Protein AF-A0A372Q4G6-F1 (afdb_monomer_lite)

Secondary structure (DSSP, 8-state):
-HHHHIIIIIHHHHHHHHHHHHH------HHHHHHHHHHHTTTT-HHHHHHHHHHHHHHHH---GGGHHHHHHHHHHHHTT----HHHHHHHHHHHHHHHHHHHHHHHHH---------HHHHHHHHHHTTT-------HHHHHHHHHHHHHHHHHHHHHHHHHHHHHHTTPPPPGGG-HHHHHHHS--

Radius of gyration: 17.96 Å; chains: 1; bounding box: 51×29×53 Å

Foldseek 3Di:
DVLLCCLQPVLVVLVVVLVCLLQDLFQFAQVNLLVLLVVCVVLLPPVNQVVQQVSLVCLCPDPDPVSVVSNVSQVVCQVVLRGRHSLSSLLSSLSSSLSSVLSNQCCVPPVDSRRHNDDLVSSVVSVVVCVDPRPHPHDPSSVVSNVSSLVSLVVLLVVLVVVVVVCVVVVHDDRSNSCNVSSVSSRDD

pLDDT: mean 78.57, std 10.34, range [41.91, 94.12]

Structure (mmCIF, N/CA/C/O backbone):
data_AF-A0A372Q4G6-F1
#
_entry.id   AF-A0A372Q4G6-F1
#
loop_
_atom_site.group_PDB
_atom_site.id
_atom_site.type_symbol
_atom_site.label_atom_id
_atom_site.label_alt_id
_atom_site.label_comp_id
_atom_site.label_asym_id
_atom_site.label_entity_id
_atom_site.label_seq_id
_atom_site.pdbx_PDB_ins_code
_atom_site.Cartn_x
_atom_site.Cartn_y
_atom_site.Cartn_z
_atom_site.occupancy
_atom_site.B_iso_or_equiv
_atom_site.auth_seq_id
_atom_site.auth_comp_id
_atom_site.auth_asym_id
_atom_site.auth_atom_id
_atom_site.pdbx_PDB_model_num
ATOM 1 N N . MET A 1 1 ? -3.602 -5.117 23.586 1.00 62.31 1 MET A N 1
ATOM 2 C CA . MET A 1 1 ? -2.176 -4.716 23.507 1.00 62.31 1 MET A CA 1
ATOM 3 C C . MET A 1 1 ? -1.588 -4.904 22.102 1.00 62.31 1 MET A C 1
ATOM 5 O O . MET A 1 1 ? -1.165 -3.915 21.523 1.00 62.31 1 MET A O 1
ATOM 9 N N . ILE A 1 2 ? -1.626 -6.109 21.506 1.00 84.94 2 ILE A N 1
ATOM 10 C CA . ILE A 1 2 ? -1.075 -6.363 20.151 1.00 84.94 2 ILE A CA 1
ATOM 11 C C . ILE A 1 2 ? -1.787 -5.542 19.059 1.00 84.94 2 ILE A C 1
ATOM 13 O O . ILE A 1 2 ? -1.129 -4.837 18.300 1.00 84.94 2 ILE A O 1
ATOM 17 N N . ALA A 1 3 ? -3.124 -5.558 19.019 1.00 88.19 3 ALA A N 1
ATOM 18 C CA . ALA A 1 3 ? -3.902 -4.809 18.023 1.00 88.19 3 ALA A CA 1
ATOM 19 C C . ALA A 1 3 ? -3.637 -3.293 18.063 1.00 88.19 3 ALA A C 1
ATOM 21 O O . ALA A 1 3 ? -3.518 -2.639 17.028 1.00 88.19 3 ALA A O 1
ATOM 22 N N . GLU A 1 4 ? -3.495 -2.737 19.266 1.00 90.81 4 GLU A N 1
ATOM 23 C CA . GLU A 1 4 ? -3.204 -1.318 19.465 1.00 90.81 4 GLU A CA 1
ATOM 24 C C . GLU A 1 4 ? -1.800 -0.956 18.987 1.00 90.81 4 GLU A C 1
ATOM 26 O O . GLU A 1 4 ? -1.638 0.021 18.256 1.00 90.81 4 GLU A O 1
ATOM 31 N N . TYR A 1 5 ? -0.802 -1.780 19.311 1.00 92.62 5 TYR A N 1
ATOM 32 C CA . TYR A 1 5 ? 0.560 -1.603 18.818 1.00 92.62 5 TYR A CA 1
ATOM 33 C C . TYR A 1 5 ? 0.628 -1.673 17.286 1.00 92.62 5 TYR A C 1
ATOM 35 O O . TYR A 1 5 ? 1.240 -0.818 16.647 1.00 92.62 5 TYR A O 1
ATOM 43 N N . ILE A 1 6 ? -0.075 -2.628 16.672 1.00 92.88 6 ILE A N 1
ATOM 44 C CA . ILE A 1 6 ? -0.143 -2.739 15.211 1.00 92.88 6 ILE A CA 1
ATOM 45 C C . ILE A 1 6 ? -0.751 -1.470 14.598 1.00 92.88 6 ILE A C 1
ATOM 47 O O . ILE A 1 6 ? -0.151 -0.871 13.706 1.00 92.88 6 ILE A O 1
ATOM 51 N N . CYS A 1 7 ? -1.894 -1.010 15.113 1.00 93.69 7 CYS A N 1
ATOM 52 C CA . CYS A 1 7 ? -2.612 0.134 14.548 1.00 93.69 7 CYS A C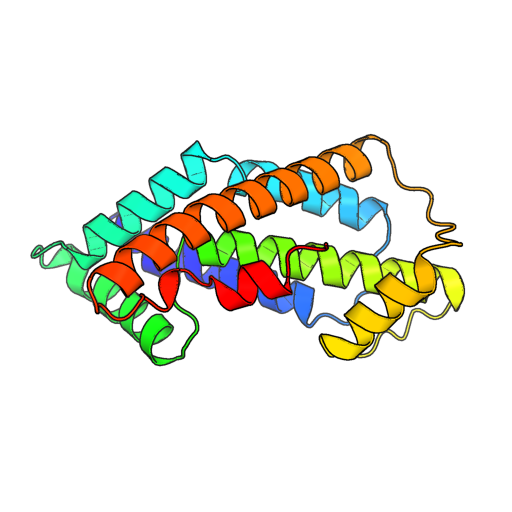A 1
ATOM 53 C C . CYS A 1 7 ? -1.905 1.481 14.759 1.00 93.69 7 CYS A C 1
ATOM 55 O O . CYS A 1 7 ? -2.023 2.374 13.921 1.00 93.69 7 CYS A O 1
ATOM 57 N N . THR A 1 8 ? -1.197 1.650 15.878 1.00 94.12 8 THR A N 1
ATOM 58 C CA . THR A 1 8 ? -0.642 2.953 16.294 1.00 94.12 8 THR A CA 1
ATOM 59 C C . THR A 1 8 ? 0.862 3.078 16.088 1.00 94.12 8 THR A C 1
ATOM 61 O O . THR A 1 8 ? 1.373 4.197 16.063 1.00 94.12 8 THR A O 1
ATOM 64 N N . VAL A 1 9 ? 1.566 1.959 15.894 1.00 93.50 9 VAL A N 1
ATOM 65 C CA . VAL A 1 9 ? 3.021 1.930 15.702 1.00 93.50 9 VAL A CA 1
ATOM 66 C C . VAL A 1 9 ? 3.385 1.278 14.374 1.00 93.50 9 VAL A C 1
ATOM 68 O O . VAL A 1 9 ? 3.976 1.939 13.525 1.00 93.50 9 VAL A O 1
ATOM 71 N N . ILE A 1 10 ? 3.006 0.019 14.144 1.00 93.38 10 ILE A N 1
ATOM 72 C CA . ILE A 1 10 ? 3.489 -0.731 12.969 1.00 93.38 10 ILE A CA 1
ATOM 73 C C . ILE A 1 10 ? 2.948 -0.165 11.655 1.00 93.38 10 ILE A C 1
ATOM 75 O O . ILE A 1 10 ? 3.731 0.180 10.772 1.00 93.38 10 ILE A O 1
ATOM 79 N N . LEU A 1 11 ? 1.628 -0.021 11.521 1.00 92.69 11 LEU A N 1
ATOM 80 C CA . LEU A 1 11 ? 1.014 0.514 10.302 1.00 92.69 11 LEU A CA 1
ATOM 81 C C . LEU A 1 11 ? 1.509 1.923 9.928 1.00 92.69 11 LEU A C 1
ATOM 83 O O . LEU A 1 11 ? 1.876 2.125 8.769 1.00 92.69 11 LEU A O 1
ATOM 87 N N . PRO A 1 12 ? 1.572 2.910 10.845 1.00 93.06 12 PRO A N 1
ATOM 88 C CA . PRO A 1 12 ? 2.096 4.226 10.493 1.00 93.06 12 PRO A CA 1
ATOM 89 C C . PRO A 1 12 ? 3.602 4.215 10.196 1.00 93.06 12 PRO A C 1
ATOM 91 O O . PRO A 1 12 ? 4.036 4.977 9.331 1.00 93.06 12 PRO A O 1
ATOM 94 N N . LEU A 1 13 ? 4.398 3.355 10.847 1.00 93.31 13 LEU A N 1
ATOM 95 C CA . LEU A 1 13 ? 5.814 3.185 10.501 1.00 93.31 13 LEU A CA 1
ATOM 96 C C . LEU A 1 13 ? 5.979 2.618 9.091 1.00 93.31 13 LEU A C 1
ATOM 98 O O . LEU A 1 13 ? 6.756 3.168 8.316 1.00 93.31 13 LEU A O 1
ATOM 102 N N . LEU A 1 14 ? 5.210 1.587 8.730 1.00 91.19 14 LEU A N 1
ATOM 103 C CA . LEU A 1 14 ? 5.191 1.041 7.371 1.00 91.19 14 LEU A CA 1
ATOM 104 C C . LEU A 1 14 ? 4.784 2.108 6.351 1.00 91.19 14 LEU A C 1
ATOM 106 O O . LEU A 1 14 ? 5.464 2.290 5.344 1.00 91.19 14 LEU A O 1
ATOM 110 N N . LYS A 1 15 ? 3.733 2.886 6.642 1.00 90.50 15 LYS A N 1
ATOM 111 C CA . LYS A 1 15 ? 3.295 3.996 5.782 1.00 90.50 15 LYS A CA 1
ATOM 112 C C . LYS A 1 15 ? 4.406 5.030 5.578 1.00 90.50 15 LYS A C 1
ATOM 114 O O . LYS A 1 15 ? 4.632 5.493 4.461 1.00 90.50 15 LYS A O 1
ATOM 119 N N . GLY A 1 16 ? 5.109 5.389 6.654 1.00 89.88 16 GLY A N 1
ATOM 120 C CA . GLY A 1 16 ? 6.256 6.296 6.612 1.00 89.88 16 GLY A CA 1
ATOM 121 C C . GLY A 1 16 ? 7.429 5.729 5.813 1.00 89.88 16 GLY A C 1
ATOM 122 O O . GLY A 1 16 ? 8.002 6.443 4.992 1.00 89.88 16 GLY A O 1
ATOM 123 N N . PHE A 1 17 ? 7.737 4.446 6.004 1.00 88.81 17 PHE A N 1
ATOM 124 C CA . PHE A 1 17 ? 8.779 3.725 5.280 1.00 88.81 17 PHE A CA 1
ATOM 125 C C . PHE A 1 17 ? 8.512 3.722 3.771 1.00 88.81 17 PHE A C 1
ATOM 127 O O . PHE A 1 17 ? 9.342 4.212 3.007 1.00 88.81 17 PHE A O 1
ATOM 134 N N . PHE A 1 18 ? 7.330 3.282 3.329 1.00 88.31 18 PHE A N 1
ATOM 135 C CA . PHE A 1 18 ? 6.999 3.271 1.901 1.00 88.31 18 PHE A CA 1
ATOM 136 C C . PHE A 1 18 ? 7.014 4.672 1.294 1.00 88.31 18 PHE A C 1
ATOM 138 O O . PHE A 1 18 ? 7.558 4.873 0.208 1.00 88.31 18 PHE A O 1
ATOM 145 N N . ARG A 1 19 ? 6.485 5.668 2.015 1.00 86.25 19 ARG A N 1
ATOM 146 C CA . ARG A 1 19 ? 6.540 7.062 1.573 1.00 86.25 19 ARG A CA 1
ATOM 147 C C . ARG A 1 19 ? 7.981 7.537 1.393 1.00 86.25 19 ARG A C 1
ATOM 149 O O . ARG A 1 19 ? 8.265 8.174 0.385 1.00 86.25 19 ARG A O 1
ATOM 156 N N . ALA A 1 20 ? 8.880 7.214 2.323 1.00 85.69 20 ALA A N 1
ATOM 157 C CA . ALA A 1 20 ? 10.284 7.602 2.233 1.00 85.69 20 ALA A CA 1
ATOM 158 C C . ALA A 1 20 ? 10.950 7.036 0.970 1.00 85.69 20 ALA A C 1
ATOM 160 O O . ALA A 1 20 ? 11.657 7.772 0.290 1.00 85.69 20 ALA A O 1
ATOM 161 N N . PHE A 1 21 ? 10.667 5.782 0.604 1.00 81.00 21 PHE A N 1
ATOM 162 C CA . PHE A 1 21 ? 11.153 5.179 -0.645 1.00 81.00 21 PHE A CA 1
ATOM 163 C C . PHE A 1 21 ? 10.574 5.871 -1.881 1.00 81.00 21 PHE A C 1
ATOM 165 O O . PHE A 1 21 ? 11.293 6.190 -2.830 1.00 81.00 21 PHE A O 1
ATOM 172 N N . GLN A 1 22 ? 9.270 6.148 -1.864 1.00 80.12 22 GLN A N 1
ATOM 173 C CA . GLN A 1 22 ? 8.599 6.829 -2.967 1.00 80.12 22 GLN A CA 1
ATOM 174 C C . GLN A 1 22 ? 9.140 8.249 -3.179 1.00 80.12 22 GLN A C 1
ATOM 176 O O . GLN A 1 22 ? 9.240 8.685 -4.323 1.00 80.12 22 GLN A O 1
ATOM 181 N N . THR A 1 23 ? 9.536 8.956 -2.117 1.00 78.25 23 THR A N 1
ATOM 182 C CA . THR A 1 23 ? 10.072 10.326 -2.194 1.00 78.25 23 THR A CA 1
ATOM 183 C C . THR A 1 23 ? 11.598 10.407 -2.204 1.00 78.25 23 THR A C 1
ATOM 185 O O . THR A 1 23 ? 12.129 11.506 -2.314 1.00 78.25 23 THR A O 1
ATOM 188 N N . SER A 1 24 ? 12.317 9.291 -2.051 1.00 75.94 24 SER A N 1
ATOM 189 C CA . SER A 1 24 ? 13.782 9.312 -2.015 1.00 75.94 24 SER A CA 1
ATOM 190 C C . SER A 1 24 ? 14.374 9.691 -3.373 1.00 75.94 24 SER A C 1
ATOM 192 O O . SER A 1 24 ? 13.789 9.419 -4.417 1.00 75.94 24 SER A O 1
ATOM 194 N N . HIS A 1 25 ? 15.570 10.272 -3.359 1.00 73.31 25 HIS A N 1
ATOM 195 C CA . HIS A 1 25 ? 16.361 10.567 -4.561 1.00 73.31 25 HIS A CA 1
ATOM 196 C C . HIS A 1 25 ? 17.386 9.468 -4.864 1.00 73.31 25 HIS A C 1
ATOM 198 O O . HIS A 1 25 ? 18.379 9.713 -5.535 1.00 73.31 25 HIS A O 1
ATOM 204 N N . LEU A 1 26 ? 17.189 8.268 -4.309 1.00 70.06 26 LEU A N 1
ATOM 205 C CA . LEU A 1 26 ? 18.153 7.185 -4.468 1.00 70.06 26 LEU A CA 1
ATOM 206 C C . LEU A 1 26 ? 18.100 6.644 -5.908 1.00 70.06 26 LEU A C 1
ATOM 208 O O . LEU A 1 26 ? 16.995 6.346 -6.388 1.00 70.06 26 LEU A O 1
ATOM 212 N N . PRO A 1 27 ? 19.256 6.497 -6.584 1.00 65.88 27 PRO A N 1
ATOM 213 C CA . PRO A 1 27 ? 19.340 5.745 -7.825 1.00 65.88 27 PRO A CA 1
ATOM 214 C C . PRO A 1 27 ? 19.124 4.271 -7.478 1.00 65.88 27 PRO A C 1
ATOM 216 O O . PRO A 1 27 ? 19.945 3.636 -6.825 1.00 65.88 27 PRO A O 1
ATOM 219 N N . TRP A 1 28 ? 17.954 3.741 -7.824 1.00 73.00 28 TRP A N 1
ATOM 220 C CA . TRP A 1 28 ? 17.621 2.351 -7.527 1.00 73.00 28 TRP A CA 1
ATOM 221 C C . TRP A 1 28 ? 18.254 1.430 -8.569 1.00 73.00 28 TRP A C 1
ATOM 223 O O . TRP A 1 28 ? 17.993 1.580 -9.764 1.00 73.00 28 TRP A O 1
ATOM 233 N N . HIS A 1 29 ? 19.026 0.441 -8.118 1.00 71.00 29 HIS A N 1
ATOM 234 C CA . HIS A 1 29 ? 19.573 -0.613 -8.967 1.00 71.00 29 HIS A CA 1
ATOM 235 C C . HIS A 1 29 ? 18.786 -1.926 -8.811 1.00 71.00 29 HIS A C 1
ATOM 237 O O . HIS A 1 29 ? 17.963 -2.098 -7.909 1.00 71.00 29 HIS A O 1
ATOM 243 N N . CYS A 1 30 ? 19.049 -2.901 -9.688 1.00 67.81 30 CYS A N 1
ATOM 244 C CA . CYS A 1 30 ? 18.371 -4.207 -9.654 1.00 67.81 30 CYS A CA 1
ATOM 245 C C . CYS A 1 30 ? 18.540 -4.951 -8.330 1.00 67.81 30 CYS A C 1
ATOM 247 O O . CYS A 1 30 ? 17.594 -5.569 -7.849 1.00 67.81 30 CYS A O 1
ATOM 249 N N . ASN A 1 31 ? 19.731 -4.875 -7.737 1.00 71.94 31 ASN A N 1
ATOM 250 C CA . ASN A 1 31 ? 20.030 -5.553 -6.477 1.00 71.94 31 ASN A CA 1
ATOM 251 C C . ASN A 1 31 ? 19.206 -4.972 -5.318 1.00 71.94 31 ASN A C 1
ATOM 253 O O . ASN A 1 31 ? 18.761 -5.707 -4.436 1.00 71.94 31 ASN A O 1
ATOM 257 N N . ASP A 1 32 ? 18.941 -3.664 -5.347 1.00 77.38 32 ASP A N 1
ATOM 258 C CA . ASP A 1 32 ? 18.085 -3.012 -4.357 1.00 77.38 32 ASP A CA 1
ATOM 259 C C . ASP A 1 32 ? 16.629 -3.451 -4.525 1.00 77.38 32 ASP A C 1
ATOM 261 O O . ASP A 1 32 ? 15.922 -3.692 -3.546 1.00 77.38 32 ASP A O 1
ATOM 265 N N . PHE A 1 33 ? 16.197 -3.621 -5.778 1.00 75.12 33 PHE A N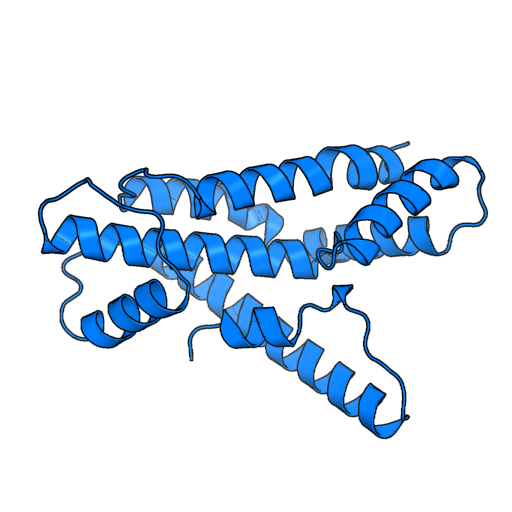 1
ATOM 266 C CA . PHE A 1 33 ? 14.884 -4.161 -6.098 1.00 75.12 33 PHE A CA 1
ATOM 267 C C . PHE A 1 33 ? 14.709 -5.577 -5.542 1.00 75.12 33 PHE A C 1
ATOM 269 O O . PHE A 1 33 ? 13.688 -5.872 -4.926 1.00 75.12 33 PHE A O 1
ATOM 276 N N . GLU A 1 34 ? 15.707 -6.443 -5.718 1.00 74.94 34 GLU A N 1
ATOM 277 C CA . GLU A 1 34 ? 15.698 -7.812 -5.195 1.00 74.94 34 GLU A CA 1
ATOM 278 C C . GLU A 1 34 ? 15.557 -7.844 -3.671 1.00 74.94 34 GLU A C 1
ATOM 280 O O . GLU A 1 34 ? 14.692 -8.548 -3.142 1.00 74.94 34 GLU A O 1
ATOM 285 N N . SER A 1 35 ? 16.335 -7.017 -2.971 1.00 81.31 35 SER A N 1
ATOM 286 C CA . SER A 1 35 ? 16.278 -6.905 -1.512 1.00 81.31 35 SER A CA 1
ATOM 287 C C . SER A 1 35 ? 14.899 -6.447 -1.025 1.00 81.31 35 SER A C 1
ATOM 289 O O . SER A 1 35 ? 14.299 -7.073 -0.146 1.00 81.31 35 SER A O 1
ATOM 291 N N . VAL A 1 36 ? 14.341 -5.399 -1.638 1.00 81.50 36 VAL A N 1
ATOM 292 C CA . VAL A 1 36 ? 13.015 -4.874 -1.276 1.00 81.50 36 VAL A CA 1
ATOM 293 C C . VAL A 1 36 ? 11.911 -5.876 -1.615 1.00 81.50 36 VAL A C 1
ATOM 295 O O . VAL A 1 36 ? 10.992 -6.078 -0.818 1.00 81.50 36 VAL A O 1
ATOM 298 N N . ALA A 1 37 ? 11.998 -6.544 -2.764 1.00 78.94 37 ALA A N 1
ATOM 299 C CA . ALA A 1 37 ? 11.041 -7.562 -3.181 1.00 78.94 37 ALA A CA 1
ATOM 300 C C . ALA A 1 37 ? 11.017 -8.746 -2.211 1.00 78.94 37 ALA A C 1
ATOM 302 O O . ALA A 1 37 ? 9.940 -9.195 -1.824 1.00 78.94 37 ALA A O 1
ATOM 303 N N . HIS A 1 38 ? 12.187 -9.188 -1.753 1.00 82.12 38 HIS A N 1
ATOM 304 C CA . HIS A 1 38 ? 12.298 -10.240 -0.753 1.00 82.12 38 HIS A CA 1
ATOM 305 C C . HIS A 1 38 ? 11.703 -9.822 0.596 1.00 82.12 38 HIS A C 1
ATOM 307 O O . HIS A 1 38 ? 10.900 -10.549 1.180 1.00 82.12 38 HIS A O 1
ATOM 313 N N . GLN A 1 39 ? 12.048 -8.630 1.086 1.00 83.31 39 GLN A N 1
ATOM 314 C CA . GLN A 1 39 ? 11.586 -8.149 2.393 1.00 83.31 39 GLN A CA 1
ATOM 315 C C . GLN A 1 39 ? 10.082 -7.854 2.432 1.00 83.31 39 GLN A C 1
ATOM 317 O O . GLN A 1 39 ? 9.441 -8.049 3.462 1.00 83.31 39 GLN A O 1
ATOM 322 N N . THR A 1 40 ? 9.503 -7.407 1.317 1.00 82.00 40 THR A N 1
ATOM 323 C CA . THR A 1 40 ? 8.065 -7.106 1.232 1.00 82.00 40 THR A CA 1
ATOM 324 C C . THR A 1 40 ? 7.208 -8.336 0.947 1.00 82.00 40 THR A C 1
ATOM 326 O O . THR A 1 40 ? 6.001 -8.295 1.170 1.00 82.00 40 THR A O 1
ATOM 329 N N . GLN A 1 41 ? 7.794 -9.459 0.518 1.00 79.62 41 GLN A N 1
ATOM 330 C CA . GLN A 1 41 ? 7.041 -10.647 0.108 1.00 79.62 41 GLN A CA 1
ATOM 331 C C . GLN A 1 41 ? 6.154 -11.229 1.220 1.00 79.62 41 GLN A C 1
ATOM 333 O O . GLN A 1 41 ? 5.073 -11.743 0.929 1.00 79.62 41 GLN A O 1
ATOM 338 N N . SER A 1 42 ? 6.593 -11.145 2.477 1.00 80.69 42 SER A N 1
ATOM 339 C CA . SER A 1 42 ? 5.824 -11.595 3.643 1.00 80.69 42 SER A CA 1
ATOM 340 C C . SER A 1 42 ? 4.602 -10.713 3.915 1.00 80.69 42 SER A C 1
ATOM 342 O O . SER A 1 42 ? 3.552 -11.231 4.280 1.00 80.69 42 SER A O 1
ATOM 344 N N . LEU A 1 43 ? 4.713 -9.404 3.668 1.00 77.31 43 LEU A N 1
ATOM 345 C CA . LEU A 1 43 ? 3.621 -8.431 3.809 1.00 77.31 43 LEU A CA 1
ATOM 346 C C . LEU A 1 43 ? 2.573 -8.558 2.700 1.00 77.31 43 LEU A C 1
ATOM 348 O O . LEU A 1 43 ? 1.443 -8.126 2.865 1.00 77.31 43 LEU A O 1
ATOM 352 N N . VAL A 1 44 ? 2.966 -9.132 1.566 1.00 74.00 44 VAL A N 1
ATOM 353 C CA . VAL A 1 44 ? 2.138 -9.389 0.377 1.00 74.00 44 VAL A CA 1
ATOM 354 C C . VAL A 1 44 ? 1.503 -10.792 0.464 1.00 74.00 44 VAL A C 1
ATOM 356 O O . VAL A 1 44 ? 0.828 -11.248 -0.455 1.00 74.00 44 VAL A O 1
ATOM 359 N N . ASN A 1 45 ? 1.716 -11.523 1.564 1.00 75.81 45 ASN A N 1
ATOM 360 C CA . ASN A 1 45 ? 1.002 -12.770 1.810 1.00 75.81 45 ASN A CA 1
ATOM 361 C C . ASN A 1 45 ? -0.460 -12.470 2.186 1.00 75.81 45 ASN A C 1
ATOM 363 O O . ASN A 1 45 ? -0.711 -11.669 3.088 1.00 75.81 45 ASN A O 1
ATOM 367 N N . ASN A 1 46 ? -1.405 -13.130 1.509 1.00 73.25 46 ASN A N 1
ATOM 368 C CA . ASN A 1 46 ? -2.842 -12.917 1.687 1.00 73.25 46 ASN A CA 1
ATOM 369 C C . ASN A 1 46 ? -3.252 -13.116 3.156 1.00 73.25 46 ASN A C 1
ATOM 371 O O . ASN A 1 46 ? -3.957 -12.277 3.705 1.00 73.25 46 ASN A O 1
ATOM 375 N N . ASP A 1 47 ? -2.700 -14.129 3.829 1.00 82.69 47 ASP A N 1
ATOM 376 C CA . ASP A 1 47 ? -2.986 -14.402 5.244 1.00 82.69 47 ASP A CA 1
ATOM 377 C C . ASP A 1 47 ? -2.605 -13.212 6.143 1.00 82.69 47 ASP A C 1
ATOM 379 O O . ASP A 1 47 ? -3.398 -12.762 6.967 1.00 82.69 47 ASP A O 1
ATOM 383 N N . CYS A 1 48 ? -1.422 -12.622 5.928 1.00 84.56 48 CYS A N 1
ATOM 384 C CA . CYS A 1 48 ? -0.952 -11.476 6.710 1.00 84.56 48 CYS A CA 1
ATOM 385 C C . CYS A 1 48 ? -1.826 -10.234 6.475 1.00 84.56 48 CYS A C 1
ATOM 387 O O . CYS A 1 48 ? -2.205 -9.541 7.421 1.00 84.56 48 CYS A O 1
ATOM 389 N N . LEU A 1 49 ? -2.187 -9.953 5.220 1.00 84.81 49 LEU A N 1
ATOM 390 C CA . LEU A 1 49 ? -3.047 -8.816 4.881 1.00 84.81 49 LEU A CA 1
ATOM 391 C C . LEU A 1 49 ? -4.469 -8.987 5.425 1.00 84.81 49 LEU A C 1
ATOM 393 O O . LEU A 1 49 ? -5.068 -8.008 5.881 1.00 84.81 49 LEU A O 1
ATOM 397 N N . GLN A 1 50 ? -4.996 -10.212 5.412 1.00 86.31 50 GLN A N 1
ATOM 398 C CA . GLN A 1 50 ? -6.286 -10.540 6.010 1.00 86.31 50 GLN A CA 1
ATOM 399 C C . GLN A 1 50 ? -6.260 -10.352 7.526 1.00 86.31 50 GLN A C 1
ATOM 401 O O . GLN A 1 50 ? -7.145 -9.681 8.056 1.00 86.31 50 GLN A O 1
ATOM 406 N N . GLU A 1 51 ? -5.232 -10.852 8.216 1.00 90.00 51 GLU A N 1
ATOM 407 C CA . GLU A 1 51 ? -5.057 -10.646 9.657 1.00 90.00 51 GLU A CA 1
ATOM 408 C C . GLU A 1 51 ? -4.975 -9.156 10.010 1.00 90.00 51 GLU A C 1
ATOM 410 O O . GLU A 1 51 ? -5.673 -8.688 10.911 1.00 90.00 51 GLU A O 1
ATOM 415 N N . VAL A 1 52 ? -4.188 -8.374 9.263 1.00 90.62 52 VAL A N 1
ATOM 416 C CA . VAL A 1 52 ? -4.118 -6.915 9.442 1.00 90.62 52 VAL A CA 1
ATOM 417 C C . VAL A 1 52 ? -5.499 -6.279 9.263 1.00 90.62 52 VAL A C 1
ATOM 419 O O . VAL A 1 52 ? -5.909 -5.459 10.088 1.00 90.62 52 VAL A O 1
ATOM 422 N N . GLY A 1 53 ? -6.244 -6.672 8.227 1.00 89.56 53 GLY A N 1
ATOM 423 C CA . GLY A 1 53 ? -7.610 -6.201 7.996 1.00 89.56 53 GLY A CA 1
ATOM 424 C C . GLY A 1 53 ? -8.558 -6.537 9.152 1.00 89.56 53 GLY A C 1
ATOM 425 O O . GLY A 1 53 ? -9.292 -5.668 9.624 1.00 89.56 53 GLY A O 1
ATOM 426 N N . GLN A 1 54 ? -8.506 -7.768 9.662 1.00 91.69 54 GLN A N 1
ATOM 427 C CA . GLN A 1 54 ? -9.310 -8.218 10.802 1.00 91.69 54 GLN A CA 1
ATOM 428 C C . GLN A 1 54 ? -8.967 -7.455 12.085 1.00 91.69 54 GLN A C 1
ATOM 430 O O . GLN A 1 54 ? -9.872 -7.046 12.816 1.00 91.69 54 GLN A O 1
ATOM 435 N N . ILE A 1 55 ? -7.682 -7.204 12.346 1.00 93.62 55 ILE A N 1
ATOM 436 C CA . ILE A 1 55 ? -7.219 -6.427 13.503 1.00 93.62 55 ILE A CA 1
ATOM 437 C C . ILE A 1 55 ? -7.757 -4.996 13.439 1.00 93.62 55 ILE A C 1
ATOM 439 O O . ILE A 1 55 ? -8.305 -4.500 14.425 1.00 93.62 55 ILE A O 1
ATOM 443 N N . ILE A 1 56 ? -7.649 -4.345 12.279 1.00 92.88 56 ILE A N 1
ATOM 444 C CA . ILE A 1 56 ? -8.167 -2.987 12.071 1.00 92.88 56 ILE A CA 1
ATOM 445 C C . ILE A 1 56 ? -9.685 -2.960 12.280 1.00 92.88 56 ILE A C 1
ATOM 447 O O . ILE A 1 56 ? -10.184 -2.112 13.022 1.00 92.88 56 ILE A O 1
ATOM 451 N N . ASN A 1 57 ? -10.418 -3.909 11.693 1.00 91.31 57 ASN A N 1
ATOM 452 C CA . ASN A 1 57 ? -11.871 -4.001 11.849 1.00 91.31 57 ASN A CA 1
ATOM 453 C C . ASN A 1 57 ? -12.276 -4.226 13.309 1.00 91.31 57 ASN A C 1
ATOM 455 O O . ASN A 1 57 ? -13.179 -3.549 13.799 1.00 91.31 57 ASN A O 1
ATOM 459 N N . THR A 1 58 ? -11.558 -5.094 14.024 1.00 92.06 58 THR A N 1
ATOM 460 C CA . THR A 1 58 ? -11.771 -5.341 15.456 1.00 92.06 58 THR A CA 1
ATOM 461 C C . THR A 1 58 ? -11.610 -4.052 16.256 1.00 92.06 58 THR A C 1
ATOM 463 O O . THR A 1 58 ? -12.480 -3.705 17.048 1.00 92.06 58 THR A O 1
ATOM 466 N N . VAL A 1 59 ? -10.542 -3.284 16.016 1.00 93.56 59 VAL A N 1
ATOM 467 C CA . VAL A 1 59 ? -10.306 -2.002 16.702 1.00 93.56 59 VAL A CA 1
ATOM 468 C C . VAL A 1 59 ? -11.392 -0.973 16.378 1.00 93.56 59 VAL A C 1
ATOM 470 O O . VAL A 1 59 ? -11.846 -0.254 17.268 1.00 93.56 59 VAL A O 1
ATOM 473 N N . ILE A 1 60 ? -11.824 -0.885 15.118 1.00 90.31 60 ILE A N 1
ATOM 474 C CA . ILE A 1 60 ? -12.852 0.074 14.687 1.00 90.31 60 ILE A CA 1
ATOM 475 C C . ILE A 1 60 ? -14.214 -0.261 15.309 1.00 90.31 60 ILE A C 1
ATOM 477 O O . ILE A 1 60 ? -14.920 0.648 15.759 1.00 90.31 60 ILE A O 1
ATOM 481 N N . GLN A 1 61 ? -14.581 -1.542 15.345 1.00 91.19 61 GLN A N 1
ATOM 482 C CA . GLN A 1 61 ? -15.882 -2.011 15.829 1.00 91.19 61 GLN A CA 1
ATOM 483 C C . GLN A 1 61 ? -15.935 -2.192 17.350 1.00 91.19 61 GLN A C 1
ATOM 485 O O . GLN A 1 61 ? -17.025 -2.188 17.919 1.00 91.19 61 GLN A O 1
ATOM 490 N N . SER A 1 62 ? -14.787 -2.309 18.021 1.00 90.31 62 SER A N 1
ATOM 491 C CA . SER A 1 62 ? -14.745 -2.532 19.463 1.00 90.31 62 SER A CA 1
ATOM 492 C C . SER A 1 62 ? -15.320 -1.354 20.259 1.00 90.31 62 SER A C 1
ATOM 494 O O . SER A 1 62 ? -15.103 -0.175 19.953 1.00 90.31 62 SER A O 1
ATOM 496 N N . LEU A 1 63 ? -16.053 -1.710 21.315 1.00 91.69 63 LEU A N 1
ATOM 497 C CA . LEU A 1 63 ? -16.544 -0.806 22.357 1.00 91.69 63 LEU A CA 1
ATOM 498 C C . LEU A 1 63 ? -15.616 -0.789 23.582 1.00 91.69 63 LEU A C 1
ATOM 500 O O . LEU A 1 63 ? -15.868 -0.061 24.540 1.00 91.69 63 LEU A O 1
ATOM 504 N N . GLU A 1 64 ? -14.552 -1.592 23.570 1.00 90.50 64 GLU A N 1
ATOM 505 C CA . GLU A 1 64 ? -13.650 -1.721 24.705 1.00 90.50 64 GLU A CA 1
ATOM 506 C C . GLU A 1 64 ? -12.779 -0.461 24.861 1.00 90.50 64 GLU A C 1
ATOM 508 O O . GLU A 1 64 ? -12.169 -0.001 23.886 1.00 90.50 64 GLU A O 1
ATOM 513 N N . PRO A 1 65 ? -12.633 0.079 26.087 1.00 90.19 65 PRO A N 1
ATOM 514 C CA . PRO A 1 65 ? -11.862 1.302 26.329 1.00 90.19 65 PRO A CA 1
ATOM 515 C C . PRO A 1 65 ? -10.409 1.228 25.841 1.00 90.19 65 PRO A C 1
ATOM 517 O O . PRO A 1 65 ? -9.860 2.221 25.368 1.00 90.19 65 PRO A O 1
ATOM 520 N N . GLN A 1 66 ? -9.805 0.039 25.899 1.00 89.50 66 GLN A N 1
ATOM 521 C CA . GLN A 1 66 ? -8.438 -0.232 25.443 1.00 89.50 66 GLN A CA 1
ATOM 522 C C . GLN A 1 66 ? -8.212 -0.035 23.939 1.00 89.50 66 GLN A C 1
ATOM 524 O O . GLN A 1 66 ? -7.075 0.020 23.501 1.00 89.50 66 GLN A O 1
ATOM 529 N N . HIS A 1 67 ? -9.264 0.078 23.128 1.00 92.38 67 HIS A N 1
ATOM 530 C CA . HIS A 1 67 ? -9.139 0.336 21.692 1.00 92.38 67 HIS A CA 1
ATOM 531 C C . HIS A 1 67 ? -9.432 1.791 21.314 1.00 92.38 67 HIS A C 1
ATOM 533 O O . HIS A 1 67 ? -9.266 2.173 20.154 1.00 92.38 67 HIS A O 1
ATOM 539 N N . TYR A 1 68 ? -9.811 2.633 22.281 1.00 92.06 68 TYR A N 1
ATOM 540 C CA . TYR A 1 68 ? -10.216 4.014 22.029 1.00 92.06 68 TYR A CA 1
ATOM 541 C C . TYR A 1 68 ? -9.108 4.853 21.380 1.00 92.06 68 TYR A C 1
ATOM 543 O O . TYR A 1 68 ? -9.359 5.582 20.415 1.00 92.06 68 TYR A O 1
ATOM 551 N N . TYR A 1 69 ? -7.871 4.739 21.876 1.00 93.00 69 TYR A N 1
ATOM 552 C CA . TYR A 1 69 ? -6.743 5.484 21.322 1.00 93.00 69 TYR A CA 1
ATOM 553 C C . TYR A 1 69 ? -6.417 5.021 19.899 1.00 93.00 69 TYR A C 1
ATOM 555 O O . TYR A 1 69 ? -6.376 5.854 18.992 1.00 93.00 69 TYR A O 1
ATOM 563 N N . ALA A 1 70 ? -6.284 3.710 19.677 1.00 93.62 70 ALA A N 1
ATOM 564 C CA . ALA A 1 70 ? -6.074 3.146 18.345 1.00 93.62 70 ALA A CA 1
ATOM 565 C C . ALA A 1 70 ? -7.169 3.558 1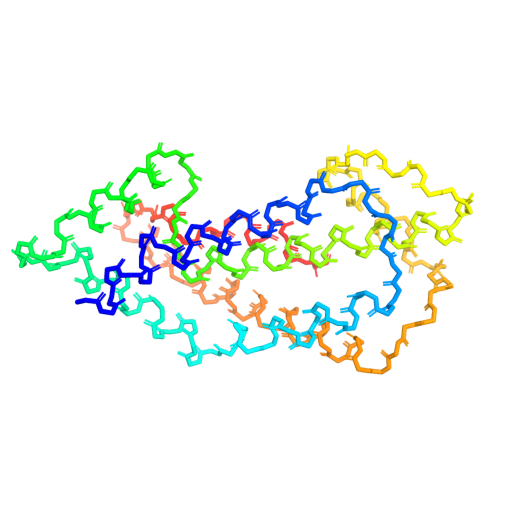7.346 1.00 93.62 70 ALA A C 1
ATOM 567 O O . ALA A 1 70 ? -6.858 3.999 16.241 1.00 93.62 70 ALA A O 1
ATOM 568 N N . LYS A 1 71 ? -8.445 3.521 17.746 1.00 93.38 71 LYS A N 1
ATOM 569 C CA . LYS A 1 71 ? -9.578 3.956 16.916 1.00 93.38 71 LYS A CA 1
ATOM 570 C C . LYS A 1 71 ? -9.488 5.437 16.544 1.00 93.38 71 LYS A C 1
ATOM 572 O O . LYS A 1 71 ? -9.638 5.791 15.374 1.00 93.38 71 LYS A O 1
ATOM 577 N N . LYS A 1 72 ? -9.179 6.308 17.511 1.00 92.88 72 LYS A N 1
ATOM 578 C CA . LYS A 1 72 ? -8.961 7.746 17.269 1.00 92.88 72 LYS A CA 1
ATOM 579 C C . LYS A 1 72 ? -7.733 8.007 16.389 1.00 92.88 72 LYS A C 1
ATOM 581 O O . LYS A 1 72 ? -7.693 8.975 15.631 1.00 92.88 72 LYS A O 1
ATOM 586 N N . PHE A 1 73 ? -6.714 7.162 16.492 1.00 93.25 73 PHE A N 1
ATOM 587 C CA . PHE A 1 73 ? -5.514 7.256 15.672 1.00 93.25 73 PHE A CA 1
ATOM 588 C C . PHE A 1 73 ? -5.803 6.878 14.213 1.00 93.25 73 PHE A C 1
ATOM 590 O O . PHE A 1 73 ? -5.465 7.641 13.307 1.00 93.25 73 PHE A O 1
ATOM 597 N N . LEU A 1 74 ? -6.497 5.758 13.985 1.00 92.50 74 LEU A N 1
ATOM 598 C CA . LEU A 1 74 ? -6.938 5.317 12.659 1.00 92.50 74 LEU A CA 1
ATOM 599 C C . LEU A 1 74 ? -7.857 6.354 11.994 1.00 92.50 74 LEU A C 1
ATOM 601 O O . LEU A 1 74 ? -7.649 6.700 10.828 1.00 92.50 74 LEU A O 1
ATOM 605 N N . SER A 1 75 ? -8.808 6.932 12.740 1.00 90.75 75 SER A N 1
ATOM 606 C CA . SER A 1 75 ? -9.709 7.955 12.191 1.00 90.75 75 SER A CA 1
ATOM 607 C C . SER A 1 75 ? -8.958 9.204 11.721 1.00 90.75 75 SER A C 1
ATOM 609 O O . SER A 1 75 ? -9.301 9.783 10.692 1.00 90.75 75 SER A O 1
ATOM 611 N N . LYS A 1 76 ? -7.866 9.593 12.392 1.00 91.56 76 LYS A N 1
ATOM 612 C CA . LYS A 1 76 ? -7.021 10.718 11.961 1.00 91.56 76 LYS A CA 1
ATOM 613 C C . LYS A 1 76 ? -6.404 10.494 10.576 1.00 91.56 76 LYS A C 1
ATOM 615 O O . LYS A 1 76 ? -6.283 11.449 9.811 1.00 91.56 76 LYS A O 1
ATOM 620 N N . TYR A 1 77 ? -6.013 9.263 10.252 1.00 90.19 77 TYR A N 1
ATOM 621 C CA . TYR A 1 77 ? -5.506 8.901 8.924 1.00 90.19 77 TYR A CA 1
ATOM 622 C C . TYR A 1 77 ? -6.622 8.904 7.874 1.00 90.19 77 TYR A C 1
ATOM 624 O O . TYR A 1 77 ? -6.433 9.436 6.779 1.00 90.19 77 TYR A O 1
ATOM 632 N N . GLN A 1 78 ? -7.811 8.419 8.237 1.00 86.69 78 GLN A N 1
ATOM 633 C CA . GLN A 1 78 ? -8.993 8.471 7.376 1.00 86.69 78 GLN A CA 1
ATOM 634 C C . GLN A 1 78 ? -9.399 9.913 7.034 1.00 86.69 78 GLN A C 1
ATOM 636 O O . GLN A 1 78 ? -9.553 10.239 5.862 1.00 86.69 78 GLN A O 1
ATOM 641 N N . HIS A 1 79 ? -9.473 10.812 8.021 1.00 86.31 79 HIS A N 1
ATOM 642 C CA . HIS A 1 79 ? -9.795 12.229 7.797 1.00 86.31 79 HIS A CA 1
ATOM 643 C C . HIS A 1 79 ? -8.750 12.978 6.958 1.00 86.31 79 HIS A C 1
ATOM 645 O O . HIS A 1 79 ? -9.054 14.014 6.376 1.00 86.31 79 HIS A O 1
ATOM 651 N N . ARG A 1 80 ? -7.516 12.467 6.884 1.00 86.50 80 ARG A N 1
ATOM 652 C CA . ARG A 1 80 ? -6.446 13.011 6.034 1.00 86.50 80 ARG A CA 1
ATOM 653 C C . ARG A 1 80 ? -6.461 12.449 4.610 1.00 86.50 80 ARG A C 1
ATOM 655 O O . ARG A 1 80 ? -5.548 12.751 3.849 1.00 86.50 80 ARG A O 1
ATOM 662 N N . GLY A 1 81 ? -7.440 11.611 4.264 1.00 82.88 81 GLY A N 1
ATOM 663 C CA . GLY A 1 81 ? -7.518 10.958 2.956 1.00 82.88 81 GLY A CA 1
ATOM 664 C C . GLY A 1 81 ? -6.458 9.875 2.743 1.00 82.88 81 GLY A C 1
ATOM 665 O O . GLY A 1 81 ? -6.220 9.464 1.614 1.00 82.88 81 GLY A O 1
ATOM 666 N N . SER A 1 82 ? -5.800 9.407 3.808 1.00 85.94 82 SER A N 1
ATOM 667 C CA . SER A 1 82 ? -4.810 8.329 3.729 1.00 85.94 82 SER A CA 1
ATOM 668 C C . SER A 1 82 ? -5.067 7.269 4.809 1.00 85.94 82 SER A C 1
ATOM 670 O O . SER A 1 82 ? -4.235 7.093 5.697 1.00 85.94 82 SER A O 1
ATOM 672 N N . PRO A 1 83 ? -6.246 6.618 4.808 1.00 88.62 83 PRO A N 1
ATOM 673 C CA . PRO A 1 83 ? -6.595 5.603 5.800 1.00 88.62 83 PRO A CA 1
ATOM 674 C C . PRO A 1 83 ? -5.564 4.469 5.873 1.00 88.62 83 PRO A C 1
ATOM 676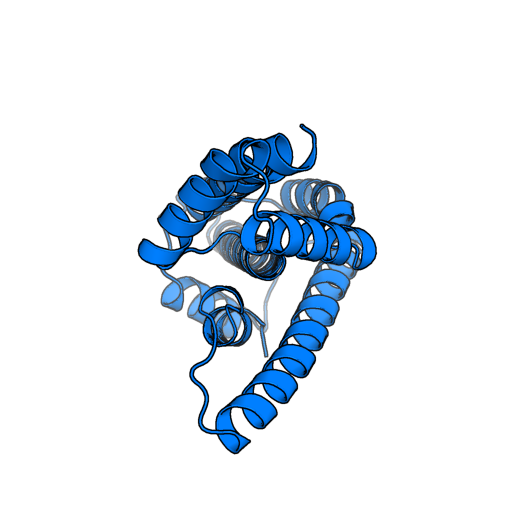 O O . PRO A 1 83 ? -5.122 3.935 4.863 1.00 88.62 83 PRO A O 1
ATOM 679 N N . LEU A 1 84 ? -5.210 4.052 7.087 1.00 90.81 84 LEU A N 1
ATOM 680 C CA . LEU A 1 84 ? -4.386 2.859 7.276 1.00 90.81 84 LEU A CA 1
ATOM 681 C C . LEU A 1 84 ? -5.269 1.624 7.082 1.00 90.81 84 LEU A C 1
ATOM 683 O O . LEU A 1 84 ? -6.196 1.400 7.859 1.00 90.81 84 LEU A O 1
ATOM 687 N N . SER A 1 85 ? -4.998 0.844 6.039 1.00 89.81 85 SER A N 1
ATOM 688 C CA . SER A 1 85 ? -5.704 -0.401 5.729 1.00 89.81 85 SER A CA 1
ATOM 689 C C . SER A 1 85 ? -4.754 -1.429 5.116 1.00 89.81 85 SER A C 1
ATOM 691 O O . SER A 1 85 ? -3.665 -1.078 4.654 1.00 89.81 85 SER A O 1
ATOM 693 N N . SER A 1 86 ? -5.174 -2.696 5.080 1.00 87.69 86 SER A N 1
ATOM 694 C CA . SER A 1 86 ? -4.475 -3.754 4.337 1.00 87.69 86 SER A CA 1
ATOM 695 C C . SER A 1 86 ? -4.318 -3.382 2.858 1.00 87.69 86 SER A C 1
ATOM 697 O O . SER A 1 86 ? -3.227 -3.484 2.305 1.00 87.69 86 SER A O 1
ATOM 699 N N . ASN A 1 87 ? -5.362 -2.818 2.246 1.00 84.88 87 ASN A N 1
ATOM 700 C CA . ASN A 1 87 ? -5.312 -2.319 0.868 1.00 84.88 87 ASN A CA 1
ATOM 701 C C . ASN A 1 87 ? -4.336 -1.146 0.703 1.00 84.88 87 ASN A C 1
ATOM 703 O O . ASN A 1 87 ? -3.667 -1.033 -0.323 1.00 84.88 87 ASN A O 1
ATOM 707 N N . GLY A 1 88 ? -4.197 -0.303 1.729 1.00 87.69 88 GLY A N 1
A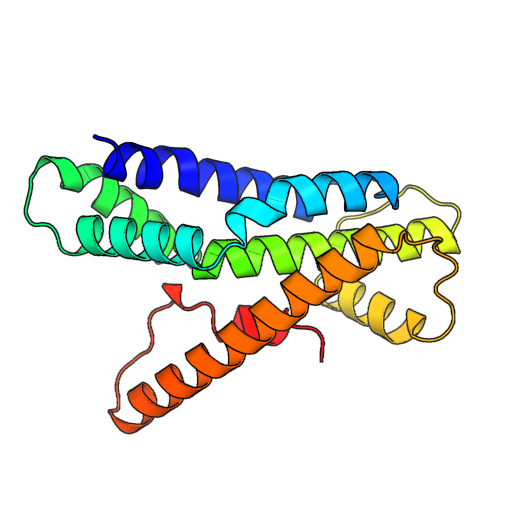TOM 708 C CA . GLY A 1 88 ? -3.196 0.760 1.759 1.00 87.69 88 GLY A CA 1
ATOM 709 C C . GLY A 1 88 ? -1.765 0.224 1.656 1.00 87.69 88 GLY A C 1
ATOM 710 O O . GLY A 1 88 ? -0.964 0.802 0.927 1.00 87.69 88 GLY A O 1
ATOM 711 N N . ILE A 1 89 ? -1.460 -0.908 2.304 1.00 88.44 89 ILE A N 1
ATOM 712 C CA . ILE A 1 89 ? -0.145 -1.571 2.209 1.00 88.44 89 ILE A CA 1
ATOM 713 C C . ILE A 1 89 ? 0.121 -2.027 0.770 1.00 88.44 89 ILE A C 1
ATOM 715 O O . ILE A 1 89 ? 1.204 -1.794 0.236 1.00 88.44 89 ILE A O 1
ATOM 719 N N . ILE A 1 90 ? -0.874 -2.630 0.117 1.00 85.50 90 ILE A N 1
ATOM 720 C CA . ILE A 1 90 ? -0.765 -3.080 -1.279 1.00 85.50 90 ILE A CA 1
ATOM 721 C C . ILE A 1 90 ? -0.500 -1.894 -2.205 1.00 85.50 90 ILE A C 1
ATOM 723 O O . ILE A 1 90 ? 0.409 -1.943 -3.038 1.00 85.50 90 ILE A O 1
ATOM 727 N N . LEU A 1 91 ? -1.271 -0.815 -2.048 1.00 85.56 91 LEU A N 1
ATOM 728 C CA . LEU A 1 91 ? -1.093 0.410 -2.821 1.00 85.56 91 LEU A CA 1
ATOM 729 C C . LEU A 1 91 ? 0.313 0.992 -2.632 1.00 85.56 91 LEU A C 1
ATOM 731 O O . LEU A 1 91 ? 0.959 1.395 -3.600 1.00 85.56 91 LEU A O 1
ATOM 735 N N . ASP A 1 92 ? 0.803 1.027 -1.396 1.00 87.81 92 ASP A N 1
ATOM 736 C CA . ASP A 1 92 ? 2.113 1.587 -1.086 1.00 87.81 92 ASP A CA 1
ATOM 737 C C . ASP A 1 92 ? 3.257 0.751 -1.677 1.00 87.81 92 ASP A C 1
ATOM 739 O O . ASP A 1 92 ? 4.191 1.323 -2.248 1.00 87.81 92 ASP A O 1
ATOM 743 N N . ILE A 1 93 ? 3.166 -0.583 -1.603 1.00 86.69 93 ILE A N 1
ATOM 744 C CA . ILE A 1 93 ? 4.152 -1.509 -2.182 1.00 86.69 93 ILE A CA 1
ATOM 745 C C . ILE A 1 93 ? 4.149 -1.413 -3.708 1.00 86.69 93 ILE A C 1
ATOM 747 O O . ILE A 1 93 ? 5.207 -1.262 -4.316 1.00 86.69 93 ILE A O 1
ATOM 751 N N . THR A 1 94 ? 2.976 -1.458 -4.341 1.00 82.31 94 THR A N 1
ATOM 752 C CA . THR A 1 94 ? 2.858 -1.361 -5.807 1.00 82.31 94 THR A CA 1
ATOM 753 C C . THR A 1 94 ? 3.371 -0.015 -6.322 1.00 82.31 94 THR A C 1
ATOM 755 O O . THR A 1 94 ? 4.150 0.026 -7.276 1.00 82.31 94 THR A O 1
ATOM 758 N N . THR A 1 95 ? 3.029 1.083 -5.641 1.00 83.56 95 THR A N 1
ATOM 759 C CA . THR A 1 95 ? 3.539 2.427 -5.950 1.00 83.56 95 THR A CA 1
ATOM 760 C C . THR A 1 95 ? 5.054 2.503 -5.784 1.00 83.56 95 THR A C 1
ATOM 762 O O . THR A 1 95 ? 5.742 3.027 -6.659 1.00 83.56 95 THR A O 1
ATOM 765 N N . MET A 1 96 ? 5.593 1.965 -4.688 1.00 86.06 96 MET A N 1
ATOM 766 C CA . MET A 1 96 ? 7.032 1.937 -4.434 1.00 86.06 96 MET A CA 1
ATOM 767 C C . MET A 1 96 ? 7.773 1.175 -5.536 1.00 86.06 96 MET A C 1
ATOM 769 O O . MET A 1 96 ? 8.686 1.733 -6.140 1.00 86.06 96 MET A O 1
ATOM 773 N N . MET A 1 97 ? 7.344 -0.049 -5.855 1.00 81.50 97 MET A N 1
ATOM 774 C CA . MET A 1 97 ? 7.965 -0.875 -6.895 1.00 81.50 97 MET A CA 1
ATOM 775 C C . MET A 1 97 ? 7.916 -0.205 -8.271 1.00 81.50 97 MET A C 1
ATOM 777 O O . MET A 1 97 ? 8.913 -0.199 -8.993 1.00 81.50 97 MET A O 1
ATOM 781 N N . ARG A 1 98 ? 6.787 0.421 -8.626 1.00 80.50 98 ARG A N 1
ATOM 782 C CA . ARG A 1 98 ? 6.646 1.182 -9.876 1.00 80.50 98 ARG A CA 1
ATOM 783 C C . ARG A 1 98 ? 7.640 2.342 -9.945 1.00 80.50 98 ARG A C 1
ATOM 785 O O . ARG A 1 98 ? 8.299 2.529 -10.966 1.00 80.50 98 ARG A O 1
ATOM 792 N N . ASN A 1 99 ? 7.757 3.113 -8.866 1.00 81.38 99 ASN A N 1
ATOM 793 C CA . ASN A 1 99 ? 8.668 4.252 -8.807 1.00 81.38 99 ASN A CA 1
ATOM 794 C C . ASN A 1 99 ? 10.135 3.794 -8.864 1.00 81.38 99 ASN A C 1
ATOM 796 O O . ASN A 1 99 ? 10.928 4.403 -9.577 1.00 81.38 99 ASN A O 1
ATOM 800 N N . MET A 1 100 ? 10.487 2.709 -8.164 1.00 81.00 100 MET A N 1
ATOM 801 C CA . MET A 1 100 ? 11.822 2.102 -8.224 1.00 81.00 100 MET A CA 1
ATOM 802 C C . MET A 1 100 ? 12.172 1.660 -9.649 1.00 81.00 100 MET A C 1
ATOM 804 O O . MET A 1 100 ? 13.247 1.992 -10.140 1.00 81.00 100 MET A O 1
ATOM 808 N N . LEU A 1 101 ? 11.248 0.985 -10.342 1.00 78.56 101 LEU A N 1
ATOM 809 C CA . LEU A 1 101 ? 11.450 0.541 -11.723 1.00 78.56 101 LEU A CA 1
ATOM 810 C C . LEU A 1 101 ? 11.659 1.719 -12.686 1.00 78.56 101 LEU A C 1
ATOM 812 O O . LEU A 1 101 ? 12.592 1.700 -13.484 1.00 78.56 101 LEU A O 1
ATOM 816 N N . ALA A 1 102 ? 10.828 2.761 -12.599 1.00 78.56 102 ALA A N 1
ATOM 817 C CA . ALA A 1 102 ? 10.974 3.942 -13.450 1.00 78.56 102 ALA A CA 1
ATOM 818 C C . ALA A 1 102 ? 12.329 4.639 -13.244 1.00 78.56 102 ALA A C 1
ATOM 820 O O . ALA A 1 102 ? 12.967 5.054 -14.210 1.00 78.56 102 ALA A O 1
ATOM 821 N N . ARG A 1 103 ? 12.802 4.712 -11.994 1.00 78.06 103 ARG A N 1
ATOM 822 C CA . ARG A 1 103 ? 14.120 5.270 -11.656 1.00 78.06 103 ARG A CA 1
ATOM 823 C C . ARG A 1 103 ? 15.268 4.415 -12.172 1.00 78.06 103 ARG A C 1
ATOM 825 O O . ARG A 1 103 ? 16.208 4.968 -12.730 1.00 78.06 103 ARG A O 1
ATOM 832 N N . ALA A 1 104 ? 15.166 3.094 -12.051 1.00 76.94 104 ALA A N 1
ATOM 833 C CA . ALA A 1 104 ? 16.161 2.177 -12.597 1.00 76.94 104 ALA A CA 1
ATOM 834 C C . ALA A 1 104 ? 16.287 2.320 -14.127 1.00 76.94 104 ALA A C 1
ATOM 836 O O . ALA A 1 104 ? 17.391 2.292 -14.666 1.00 76.94 104 ALA A O 1
ATOM 837 N N . ILE A 1 105 ? 15.166 2.545 -14.827 1.00 76.19 105 ILE A N 1
ATOM 838 C CA . ILE A 1 105 ? 15.143 2.808 -16.277 1.00 76.19 105 ILE A CA 1
ATOM 839 C C . ILE A 1 105 ? 15.827 4.132 -16.623 1.00 76.19 105 ILE A C 1
ATOM 841 O O . ILE A 1 105 ? 16.598 4.178 -17.579 1.00 76.19 105 ILE A O 1
ATOM 845 N N . ILE A 1 106 ? 15.590 5.197 -15.853 1.00 75.25 106 ILE A N 1
ATOM 846 C CA . ILE A 1 106 ? 16.275 6.484 -16.056 1.00 75.25 106 ILE A CA 1
ATOM 847 C C . ILE A 1 106 ? 17.780 6.334 -15.857 1.00 75.25 106 ILE A C 1
ATOM 849 O O . ILE A 1 106 ? 18.540 6.697 -16.753 1.00 75.25 106 ILE A O 1
ATOM 853 N N . ALA A 1 107 ? 18.194 5.765 -14.721 1.00 74.31 107 ALA A N 1
ATOM 854 C CA . ALA A 1 107 ? 19.603 5.585 -14.388 1.00 74.31 107 ALA A CA 1
ATOM 855 C C . ALA A 1 107 ? 20.325 4.768 -15.473 1.00 74.31 107 ALA A C 1
ATOM 857 O O . ALA A 1 107 ? 21.400 5.149 -15.932 1.00 74.31 107 ALA A O 1
ATOM 858 N N . SER A 1 108 ? 19.683 3.701 -15.966 1.00 72.69 108 SER A N 1
ATOM 859 C CA . SER A 1 108 ? 20.221 2.861 -17.041 1.00 72.69 108 SER A CA 1
ATOM 860 C C . SER A 1 108 ? 20.319 3.565 -18.399 1.00 72.69 108 SER A C 1
ATOM 862 O O . SER A 1 108 ? 21.186 3.203 -19.190 1.00 72.69 108 SER A O 1
ATOM 864 N N . ASN A 1 109 ? 19.428 4.510 -18.710 1.00 70.75 109 ASN A N 1
ATOM 865 C CA . ASN A 1 109 ? 19.390 5.174 -20.019 1.00 70.75 109 ASN A CA 1
ATOM 866 C C . ASN A 1 109 ? 20.243 6.446 -20.077 1.00 70.75 109 ASN A C 1
ATOM 868 O O . ASN A 1 109 ? 20.712 6.811 -21.154 1.00 70.75 109 ASN A O 1
ATOM 872 N N . HIS A 1 110 ? 20.421 7.133 -18.948 1.00 66.12 110 HIS A N 1
ATOM 873 C CA . HIS A 1 110 ? 21.080 8.438 -18.904 1.00 66.12 110 HIS A CA 1
ATOM 874 C C . HIS A 1 110 ? 22.473 8.419 -18.257 1.00 66.12 110 HIS A C 1
ATOM 876 O O . HIS A 1 110 ? 23.159 9.433 -18.345 1.00 66.12 110 HIS A O 1
ATOM 882 N N . ASN A 1 111 ? 22.914 7.302 -17.648 1.00 61.03 111 ASN A N 1
ATOM 883 C CA . ASN A 1 111 ? 24.113 7.256 -16.787 1.00 61.03 111 ASN A CA 1
ATOM 884 C C . ASN A 1 111 ? 24.134 8.413 -15.767 1.00 61.03 111 ASN A C 1
ATOM 886 O O . ASN A 1 111 ? 25.192 8.932 -15.413 1.00 61.03 111 ASN A O 1
ATOM 890 N N . ASP A 1 112 ? 22.946 8.853 -15.354 1.00 60.91 112 ASP A N 1
ATOM 891 C CA . ASP A 1 112 ? 22.735 10.021 -14.517 1.00 60.91 112 ASP A CA 1
ATOM 892 C C . ASP A 1 112 ? 21.953 9.586 -13.281 1.00 60.91 112 ASP A C 1
ATOM 894 O O . ASP A 1 112 ? 20.790 9.179 -13.363 1.00 60.91 112 ASP A O 1
ATOM 898 N N . ASP A 1 113 ? 22.625 9.656 -12.135 1.00 60.16 113 ASP A N 1
ATOM 899 C CA . ASP A 1 113 ? 22.064 9.334 -10.826 1.00 60.16 113 ASP A CA 1
ATOM 900 C C . ASP A 1 113 ? 21.266 10.509 -10.232 1.00 60.16 113 ASP A C 1
ATOM 902 O O . ASP A 1 113 ? 20.729 10.398 -9.126 1.00 60.16 113 ASP A O 1
ATOM 906 N N . SER A 1 114 ? 21.153 11.645 -10.939 1.00 57.19 114 SER A N 1
ATOM 907 C CA . SER A 1 114 ? 20.393 12.817 -10.488 1.00 57.19 114 SER A CA 1
ATOM 908 C C . SER A 1 114 ? 18.877 12.625 -10.646 1.00 57.19 114 SER A C 1
ATOM 910 O O . SER A 1 114 ? 18.168 13.288 -11.401 1.00 57.19 114 SER A O 1
ATOM 912 N N . VAL A 1 115 ? 18.329 11.685 -9.881 1.00 60.41 115 VAL A N 1
ATOM 913 C CA . VAL A 1 115 ? 16.898 11.390 -9.892 1.00 60.41 115 VAL A CA 1
ATOM 914 C C . VAL A 1 115 ? 16.138 12.438 -9.073 1.00 60.41 115 VAL A C 1
ATOM 916 O O . VAL A 1 115 ? 16.107 12.422 -7.839 1.00 60.41 115 VAL A O 1
ATOM 919 N N . THR A 1 116 ? 15.463 13.353 -9.764 1.00 61.59 116 THR A N 1
ATOM 920 C CA . THR A 1 116 ? 14.505 14.281 -9.154 1.00 61.59 116 THR A CA 1
ATOM 921 C C . THR A 1 116 ? 13.220 13.559 -8.731 1.00 61.59 116 THR A C 1
ATOM 923 O O . THR A 1 116 ? 12.907 12.446 -9.164 1.00 61.59 116 THR A O 1
ATOM 926 N N . SER A 1 117 ? 12.465 14.172 -7.815 1.00 62.91 117 SER A N 1
ATOM 927 C CA . SER A 1 117 ? 11.150 13.658 -7.427 1.00 62.91 117 SER A CA 1
ATOM 928 C C . SER A 1 117 ? 10.233 13.670 -8.649 1.00 62.91 117 SER A C 1
ATOM 930 O O . SER A 1 117 ? 9.888 14.742 -9.134 1.00 62.91 117 SER A O 1
ATOM 932 N N . MET A 1 118 ? 9.814 12.493 -9.109 1.00 69.00 118 MET A N 1
ATOM 933 C CA . MET A 1 118 ? 8.927 12.359 -10.261 1.00 69.00 118 MET A CA 1
ATOM 934 C C . MET A 1 118 ? 7.462 12.286 -9.844 1.00 69.00 118 MET A C 1
ATOM 936 O O . MET A 1 118 ? 7.083 11.583 -8.904 1.00 69.00 118 MET A O 1
ATOM 940 N N . THR A 1 119 ? 6.626 12.981 -10.599 1.00 75.25 119 THR A N 1
ATOM 941 C CA . THR A 1 119 ? 5.173 12.858 -10.568 1.00 75.25 119 THR A CA 1
ATOM 942 C C . THR A 1 119 ? 4.726 11.525 -11.169 1.00 75.25 119 THR A C 1
ATOM 944 O O . THR A 1 119 ? 5.428 10.901 -11.967 1.00 75.25 119 THR A O 1
ATOM 947 N N . PHE A 1 120 ? 3.504 11.097 -10.833 1.00 69.75 120 PHE A N 1
ATOM 948 C CA . PHE A 1 120 ? 2.898 9.902 -11.430 1.00 69.75 120 PHE A CA 1
ATOM 949 C C . PHE A 1 120 ? 2.906 9.948 -12.966 1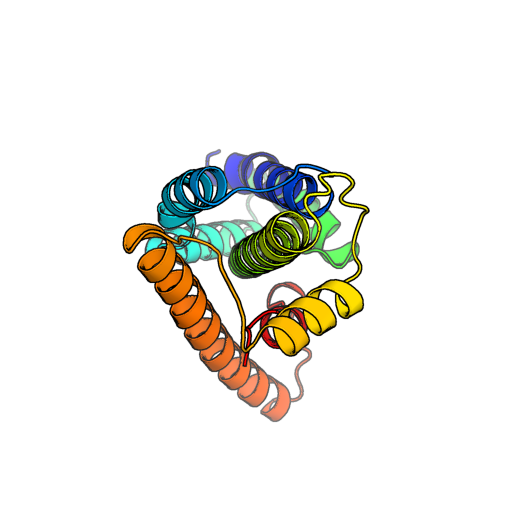.00 69.75 120 PHE A C 1
ATOM 951 O O . PHE A 1 120 ? 3.199 8.942 -13.605 1.00 69.75 120 PHE A O 1
ATOM 958 N N . LYS A 1 121 ? 2.628 11.119 -13.553 1.00 73.69 121 LYS A N 1
ATOM 959 C CA . LYS A 1 121 ? 2.597 11.302 -15.007 1.00 73.69 121 LYS A CA 1
ATOM 960 C C . LYS A 1 121 ? 3.967 11.045 -15.637 1.00 73.69 121 LYS A C 1
ATOM 962 O O . LYS A 1 121 ? 4.045 10.334 -16.630 1.00 73.69 121 LYS A O 1
ATOM 967 N N . GLU A 1 122 ? 5.032 11.578 -15.045 1.00 77.25 122 GLU A N 1
ATOM 968 C CA . GLU A 1 122 ? 6.401 11.378 -15.536 1.00 77.25 122 GLU A CA 1
ATOM 969 C C . GLU A 1 122 ? 6.813 9.906 -15.437 1.00 77.25 122 GLU A C 1
ATOM 971 O O . GLU A 1 122 ? 7.284 9.334 -16.417 1.00 77.25 122 GLU A O 1
ATOM 976 N N . ILE A 1 123 ? 6.539 9.266 -14.293 1.00 74.62 123 ILE A N 1
ATOM 977 C CA . ILE A 1 123 ? 6.765 7.826 -14.090 1.00 74.62 123 ILE A CA 1
ATOM 978 C C . ILE A 1 123 ? 6.026 7.005 -15.151 1.00 74.62 123 ILE A C 1
ATOM 980 O O . ILE A 1 123 ? 6.605 6.103 -15.755 1.00 74.62 123 ILE A O 1
ATOM 984 N N . TRP A 1 124 ? 4.757 7.325 -15.397 1.00 74.81 124 TRP A N 1
ATOM 985 C CA . TRP A 1 124 ? 3.941 6.634 -16.388 1.00 74.81 124 TRP A CA 1
ATOM 986 C C . TRP A 1 124 ? 4.490 6.806 -17.806 1.00 74.81 124 TRP A C 1
ATOM 988 O O . TRP A 1 124 ? 4.638 5.829 -18.538 1.00 74.81 124 TRP A O 1
ATOM 998 N N . GLU A 1 125 ? 4.843 8.032 -18.192 1.00 78.06 125 GLU A N 1
ATOM 999 C CA . GLU A 1 125 ? 5.428 8.306 -19.502 1.00 78.06 125 GLU A CA 1
ATOM 1000 C C . GLU A 1 125 ? 6.733 7.541 -19.722 1.00 78.06 125 GLU A C 1
ATOM 1002 O O . GLU A 1 125 ? 6.933 7.002 -20.809 1.00 78.06 125 GLU A O 1
ATOM 1007 N N . ILE A 1 126 ? 7.594 7.452 -18.705 1.00 76.44 126 ILE A N 1
ATOM 1008 C CA . ILE A 1 126 ? 8.845 6.687 -18.774 1.00 76.44 126 ILE A CA 1
ATOM 1009 C C . ILE A 1 126 ? 8.553 5.207 -19.002 1.00 76.44 126 ILE A C 1
ATOM 1011 O O . ILE A 1 126 ? 9.126 4.617 -19.914 1.00 76.44 126 ILE A O 1
ATOM 1015 N N . LEU A 1 127 ? 7.647 4.615 -18.218 1.00 74.69 127 LEU A N 1
ATOM 1016 C CA . LEU A 1 127 ? 7.305 3.193 -18.323 1.00 74.69 127 LEU A CA 1
ATOM 1017 C C . LEU A 1 127 ? 6.649 2.843 -19.664 1.00 74.69 127 LEU A C 1
ATOM 1019 O O . LEU A 1 127 ? 6.895 1.772 -20.212 1.00 74.69 127 LEU A O 1
ATOM 1023 N N . VAL A 1 128 ? 5.826 3.736 -20.220 1.00 75.31 128 VAL A N 1
ATOM 1024 C CA . VAL A 1 128 ? 5.196 3.523 -21.531 1.00 75.31 128 VAL A CA 1
ATOM 1025 C C . VAL A 1 128 ? 6.196 3.714 -22.672 1.00 75.31 128 VAL A C 1
ATOM 1027 O O . VAL A 1 128 ? 6.206 2.912 -23.605 1.00 75.31 128 VAL A O 1
ATOM 1030 N N . LYS A 1 129 ? 7.055 4.741 -22.608 1.00 74.00 129 LYS A N 1
ATOM 1031 C CA . LYS A 1 129 ? 8.080 5.011 -23.634 1.00 74.00 129 LYS A CA 1
ATOM 1032 C C . LYS A 1 129 ? 9.183 3.949 -23.640 1.00 74.00 129 LYS A C 1
ATOM 1034 O O . LYS A 1 129 ? 9.738 3.661 -24.695 1.00 74.00 129 LYS A O 1
ATOM 1039 N N . SER A 1 130 ? 9.479 3.337 -22.493 1.00 66.56 130 SER A N 1
ATOM 1040 C CA . SER A 1 130 ? 10.522 2.316 -22.359 1.00 66.56 130 SER A CA 1
ATOM 1041 C C . SER A 1 130 ? 10.107 0.914 -22.815 1.00 66.56 130 SER A C 1
ATOM 1043 O O . SER A 1 130 ? 10.984 0.055 -22.891 1.00 66.56 130 SER A O 1
ATOM 1045 N N . LYS A 1 131 ? 8.828 0.687 -23.187 1.00 59.25 131 LYS A N 1
ATOM 1046 C CA . LYS A 1 131 ? 8.226 -0.615 -23.577 1.00 59.25 131 LYS A CA 1
ATOM 1047 C C . LYS A 1 131 ? 9.000 -1.447 -24.625 1.00 59.25 131 LYS A C 1
ATOM 1049 O O . LYS A 1 131 ? 8.627 -2.594 -24.844 1.00 59.25 131 LYS A O 1
ATOM 1054 N N . ALA A 1 132 ? 10.055 -0.920 -25.254 1.00 50.16 132 ALA A N 1
ATOM 1055 C CA . ALA A 1 132 ? 10.864 -1.614 -26.259 1.00 50.16 132 ALA A CA 1
ATOM 1056 C C . ALA A 1 132 ? 12.352 -1.842 -25.898 1.00 50.16 132 ALA A C 1
ATOM 1058 O O . ALA A 1 132 ? 12.945 -2.742 -26.478 1.00 50.16 132 ALA A O 1
ATOM 1059 N N . ASN A 1 133 ? 12.958 -1.092 -24.964 1.00 52.84 133 ASN A N 1
ATOM 1060 C CA . ASN A 1 133 ? 14.420 -1.096 -24.737 1.00 52.84 133 ASN A CA 1
ATOM 1061 C C . ASN A 1 133 ? 14.782 -0.995 -23.241 1.00 52.84 133 ASN A C 1
ATOM 1063 O O . ASN A 1 133 ? 15.414 -0.036 -22.802 1.00 52.84 133 ASN A O 1
ATOM 1067 N N . ILE A 1 134 ? 14.373 -1.973 -22.432 1.00 61.84 134 ILE A N 1
ATOM 1068 C CA . ILE A 1 134 ? 14.829 -2.074 -21.038 1.00 61.84 134 ILE A CA 1
ATOM 1069 C C . ILE A 1 134 ? 16.107 -2.925 -21.025 1.00 61.84 134 ILE A C 1
ATOM 1071 O O . ILE A 1 134 ? 16.043 -4.147 -20.939 1.00 61.84 134 ILE A O 1
ATOM 1075 N N . HIS A 1 135 ? 17.278 -2.286 -21.103 1.00 61.28 135 HIS A N 1
ATOM 1076 C CA . HIS A 1 135 ? 18.586 -2.946 -20.941 1.00 61.28 135 HIS A CA 1
ATOM 1077 C C . HIS A 1 135 ? 18.966 -3.131 -19.465 1.00 61.28 135 HIS A C 1
ATOM 1079 O O . HIS A 1 135 ? 20.118 -2.981 -19.066 1.00 61.28 135 HIS A O 1
ATOM 1085 N N . ILE A 1 136 ? 17.981 -3.463 -18.637 1.00 65.75 136 ILE A N 1
ATOM 1086 C CA . ILE A 1 136 ? 18.187 -3.732 -17.223 1.00 65.75 136 ILE A CA 1
ATOM 1087 C C . ILE A 1 136 ? 18.300 -5.247 -17.064 1.00 65.75 136 ILE A C 1
ATOM 1089 O O . ILE A 1 136 ? 17.353 -5.977 -17.354 1.00 65.75 136 ILE A O 1
ATOM 1093 N N . ALA A 1 137 ? 19.458 -5.731 -16.614 1.00 64.25 137 ALA A N 1
ATOM 1094 C CA . ALA A 1 137 ? 19.646 -7.138 -16.278 1.00 64.25 137 ALA A CA 1
ATOM 1095 C C . ALA A 1 137 ? 18.881 -7.462 -14.984 1.00 64.25 137 ALA A C 1
ATOM 1097 O O . ALA A 1 137 ? 19.403 -7.324 -13.880 1.00 64.25 137 ALA A O 1
ATOM 1098 N N . VAL A 1 138 ? 17.614 -7.847 -15.126 1.00 68.31 138 VAL A N 1
ATOM 1099 C CA . VAL A 1 138 ? 16.745 -8.232 -14.011 1.00 68.31 138 VAL A CA 1
ATOM 1100 C C . VAL A 1 138 ? 16.913 -9.725 -13.730 1.00 68.31 138 VAL A C 1
ATOM 1102 O O . VAL A 1 138 ? 16.865 -10.540 -14.650 1.00 68.31 138 VAL A O 1
ATOM 1105 N N . THR A 1 139 ? 17.090 -10.106 -12.463 1.00 75.25 139 THR A N 1
ATOM 1106 C CA . THR A 1 139 ? 17.161 -11.522 -12.079 1.00 75.25 139 THR A CA 1
ATOM 1107 C C . THR A 1 139 ? 15.800 -12.212 -12.252 1.00 75.25 139 THR A C 1
ATOM 1109 O O . THR A 1 139 ? 14.732 -11.593 -12.159 1.00 75.25 139 THR A O 1
ATOM 1112 N N . ASP A 1 140 ? 15.808 -13.532 -12.456 1.00 74.88 140 ASP A N 1
ATOM 1113 C CA . ASP A 1 140 ? 14.584 -14.350 -12.487 1.00 74.88 140 ASP A CA 1
ATOM 1114 C C . ASP A 1 140 ? 13.752 -14.190 -11.205 1.00 74.88 140 ASP A C 1
ATOM 1116 O O . ASP A 1 140 ? 12.519 -14.254 -11.234 1.00 74.88 140 ASP A O 1
ATOM 1120 N N . TYR A 1 141 ? 14.423 -13.970 -10.072 1.00 74.00 141 TYR A N 1
ATOM 1121 C CA . TYR A 1 141 ? 13.779 -13.736 -8.787 1.00 74.00 141 TYR A CA 1
ATOM 1122 C C . TYR A 1 141 ? 12.981 -12.431 -8.788 1.00 74.00 141 TYR A C 1
ATOM 1124 O O . TYR A 1 141 ? 11.782 -12.449 -8.499 1.00 74.00 141 TYR A O 1
ATOM 1132 N N . VAL A 1 142 ? 13.612 -11.318 -9.175 1.00 71.62 142 VAL A N 1
ATOM 1133 C CA . VAL A 1 142 ? 12.947 -10.011 -9.260 1.00 71.62 142 VAL A CA 1
ATOM 1134 C C . VAL A 1 142 ? 11.757 -10.073 -10.212 1.00 71.62 142 VAL A C 1
ATOM 1136 O O . VAL A 1 142 ? 10.673 -9.598 -9.876 1.00 71.62 142 VAL A O 1
ATOM 1139 N N . THR A 1 143 ? 11.920 -10.738 -11.356 1.00 73.94 143 THR A N 1
ATOM 1140 C CA . THR A 1 143 ? 10.840 -10.937 -12.330 1.00 73.94 143 THR A CA 1
ATOM 1141 C C . THR A 1 143 ? 9.658 -11.695 -11.719 1.00 73.94 143 THR A C 1
ATOM 1143 O O . THR A 1 143 ? 8.504 -11.284 -11.863 1.00 73.94 143 THR A O 1
ATOM 1146 N N . LYS A 1 144 ? 9.918 -12.784 -10.982 1.00 75.12 144 LYS A N 1
ATOM 1147 C CA . LYS A 1 144 ? 8.873 -13.553 -10.284 1.00 75.12 144 LYS A CA 1
ATOM 1148 C C . LYS A 1 144 ? 8.199 -12.743 -9.179 1.00 75.12 144 LYS A C 1
ATOM 1150 O O . LYS A 1 144 ? 6.980 -12.823 -9.038 1.00 75.12 144 LYS A O 1
ATOM 1155 N N . ALA A 1 145 ? 8.957 -11.965 -8.411 1.00 72.00 145 ALA A N 1
ATOM 1156 C CA . ALA A 1 145 ? 8.416 -11.152 -7.328 1.00 72.00 145 ALA A CA 1
ATOM 1157 C C . ALA A 1 145 ? 7.541 -10.004 -7.855 1.00 72.00 145 ALA A C 1
ATOM 1159 O O . ALA A 1 145 ? 6.413 -9.837 -7.390 1.00 72.00 145 ALA A O 1
ATOM 1160 N N . LEU A 1 146 ? 8.003 -9.295 -8.891 1.00 72.12 146 LEU A N 1
ATOM 1161 C CA . LEU A 1 146 ? 7.217 -8.308 -9.637 1.00 72.12 146 LEU A CA 1
ATOM 1162 C C . LEU A 1 146 ? 5.912 -8.908 -10.148 1.00 72.12 146 LEU A C 1
ATOM 1164 O O . LEU A 1 146 ? 4.839 -8.352 -9.924 1.00 72.12 146 LEU A O 1
ATOM 1168 N N . ARG A 1 147 ? 5.996 -10.082 -10.782 1.00 74.62 147 ARG A N 1
ATOM 1169 C CA . ARG A 1 147 ? 4.823 -10.792 -11.291 1.00 74.62 147 ARG A CA 1
ATOM 1170 C C . ARG A 1 147 ? 3.857 -11.174 -10.173 1.00 74.62 147 ARG A C 1
ATOM 1172 O O . ARG A 1 147 ? 2.656 -11.020 -10.351 1.00 74.62 147 ARG A O 1
ATOM 1179 N N . LYS A 1 148 ? 4.355 -11.642 -9.024 1.00 74.94 148 LYS A N 1
ATOM 1180 C CA . LYS A 1 148 ? 3.517 -11.992 -7.868 1.00 74.94 148 LYS A CA 1
ATOM 1181 C C . LYS A 1 148 ? 2.779 -10.767 -7.324 1.00 74.94 148 LYS A C 1
ATOM 1183 O O . LYS A 1 148 ? 1.574 -10.843 -7.119 1.00 74.94 148 LYS A O 1
ATOM 1188 N N . ILE A 1 149 ? 3.482 -9.649 -7.133 1.00 73.19 149 ILE A N 1
ATOM 1189 C CA . ILE A 1 149 ? 2.891 -8.385 -6.666 1.00 73.19 149 ILE A CA 1
ATOM 1190 C C . ILE A 1 149 ? 1.845 -7.888 -7.667 1.00 73.19 149 ILE A C 1
ATOM 1192 O O . ILE A 1 149 ? 0.757 -7.484 -7.268 1.00 73.19 149 ILE A O 1
ATOM 1196 N N . TYR A 1 150 ? 2.147 -7.975 -8.962 1.00 73.31 150 TYR A N 1
ATOM 1197 C CA . TYR A 1 150 ? 1.232 -7.598 -10.030 1.00 73.31 150 TYR A CA 1
ATOM 1198 C C . TYR A 1 150 ? -0.043 -8.450 -10.043 1.00 73.31 150 TYR A C 1
ATOM 1200 O O . TYR A 1 150 ? -1.143 -7.905 -9.985 1.00 73.31 150 TYR A O 1
ATOM 1208 N N . VAL A 1 151 ? 0.091 -9.779 -10.051 1.00 76.38 151 VAL A N 1
ATOM 1209 C CA . VAL A 1 151 ? -1.052 -10.705 -10.025 1.00 76.38 151 VAL A CA 1
ATOM 1210 C C . VAL A 1 151 ? -1.894 -10.481 -8.773 1.00 76.38 151 VAL A C 1
ATOM 1212 O O . VAL A 1 151 ? -3.114 -10.401 -8.872 1.00 76.38 151 VAL A O 1
ATOM 1215 N N . MET A 1 152 ? -1.253 -10.302 -7.616 1.00 75.75 152 MET A N 1
ATOM 1216 C CA . MET A 1 152 ? -1.960 -9.984 -6.381 1.00 75.75 152 MET A CA 1
ATOM 1217 C C . MET A 1 152 ? -2.712 -8.651 -6.507 1.00 75.75 152 MET A C 1
ATOM 1219 O O . MET A 1 152 ? -3.895 -8.596 -6.192 1.00 75.75 152 MET A O 1
ATOM 1223 N N . SER A 1 153 ? -2.079 -7.590 -7.021 1.00 71.50 153 SER A N 1
ATOM 1224 C CA . SER A 1 153 ? -2.755 -6.300 -7.222 1.00 71.50 153 SER A CA 1
ATOM 1225 C C . SER A 1 153 ? -3.950 -6.394 -8.172 1.00 71.50 153 SER A C 1
ATOM 1227 O O . SER A 1 153 ? -4.952 -5.728 -7.940 1.00 71.50 153 SER A O 1
ATOM 1229 N N . LEU A 1 154 ? -3.874 -7.250 -9.196 1.00 73.75 154 LEU A N 1
ATOM 1230 C CA . LEU A 1 154 ? -4.952 -7.472 -10.157 1.00 73.75 154 LEU A CA 1
ATOM 1231 C C . LEU A 1 154 ? -6.110 -8.267 -9.538 1.00 73.75 154 LEU A C 1
ATOM 1233 O O . LEU A 1 154 ? -7.279 -7.989 -9.804 1.00 73.75 154 LEU A O 1
ATOM 1237 N N . GLN A 1 155 ? -5.790 -9.240 -8.687 1.00 76.94 155 GLN A N 1
ATOM 1238 C CA . GLN A 1 155 ? -6.792 -9.960 -7.915 1.00 76.94 155 GLN A CA 1
ATOM 1239 C C . GLN A 1 155 ? -7.535 -9.001 -6.975 1.00 76.94 155 GLN A C 1
ATOM 1241 O O . GLN A 1 155 ? -8.759 -8.931 -7.031 1.00 76.94 155 GLN A O 1
ATOM 1246 N N . TYR A 1 156 ? -6.805 -8.186 -6.206 1.00 72.62 156 TYR A N 1
ATOM 1247 C CA . TYR A 1 156 ? -7.411 -7.165 -5.347 1.00 72.62 156 TYR A CA 1
ATOM 1248 C C . TYR A 1 156 ? -8.203 -6.131 -6.139 1.00 72.62 156 TYR A C 1
ATOM 1250 O O . TYR A 1 156 ? -9.277 -5.736 -5.703 1.00 72.62 156 TYR A O 1
ATOM 1258 N N . PHE A 1 157 ? -7.711 -5.707 -7.305 1.00 71.31 157 PHE A N 1
ATOM 1259 C CA . PHE A 1 157 ? -8.466 -4.853 -8.218 1.00 71.31 157 PHE A CA 1
ATOM 1260 C C . PHE A 1 157 ? -9.828 -5.477 -8.526 1.00 71.31 157 PHE A C 1
ATOM 1262 O O . PHE A 1 157 ? -10.851 -4.839 -8.310 1.00 71.31 157 PHE A O 1
ATOM 1269 N N . THR A 1 158 ? -9.839 -6.740 -8.951 1.00 75.62 158 THR A N 1
ATOM 1270 C CA . THR A 1 158 ? -11.059 -7.445 -9.361 1.00 75.62 158 THR A CA 1
ATOM 1271 C C . THR A 1 158 ? -12.036 -7.602 -8.195 1.00 75.62 158 THR A C 1
ATOM 1273 O O . THR A 1 158 ? -13.222 -7.311 -8.338 1.00 75.62 158 THR A O 1
ATOM 1276 N N . GLU A 1 159 ? -11.538 -8.007 -7.025 1.00 78.12 159 GLU A N 1
ATOM 1277 C CA . GLU A 1 159 ? -12.340 -8.160 -5.806 1.00 78.12 159 GLU A CA 1
ATOM 1278 C C . GLU A 1 159 ? -12.936 -6.820 -5.348 1.00 78.12 159 GLU A C 1
ATOM 1280 O O . GLU A 1 159 ? -14.116 -6.738 -5.006 1.00 78.12 159 GLU A O 1
ATOM 1285 N N . LEU A 1 160 ? -12.143 -5.746 -5.392 1.00 74.94 160 LEU A N 1
ATOM 1286 C CA . LEU A 1 160 ? -12.593 -4.406 -5.025 1.00 74.94 160 LEU A CA 1
ATOM 1287 C C . LEU A 1 160 ? -13.582 -3.822 -6.032 1.00 74.94 160 LEU A C 1
ATOM 1289 O O . LEU A 1 160 ? -14.486 -3.103 -5.617 1.00 74.94 160 LEU A O 1
ATOM 1293 N N . THR A 1 161 ? -13.433 -4.114 -7.326 1.00 72.44 161 THR A N 1
ATOM 1294 C CA . THR A 1 161 ? -14.407 -3.715 -8.349 1.00 72.44 161 THR A CA 1
ATOM 1295 C C . THR A 1 161 ? -15.748 -4.401 -8.118 1.00 72.44 161 THR A C 1
ATOM 1297 O O . THR A 1 161 ? -16.753 -3.704 -8.068 1.00 72.44 161 THR A O 1
ATOM 1300 N N . GLY A 1 162 ? -15.768 -5.716 -7.868 1.00 77.50 162 GLY A N 1
ATOM 1301 C CA . GLY A 1 162 ? -17.014 -6.430 -7.564 1.00 77.50 162 GLY A CA 1
ATOM 1302 C C . GLY A 1 162 ? -17.724 -5.878 -6.323 1.00 77.50 162 GLY A C 1
ATOM 1303 O O . GLY A 1 162 ? -18.917 -5.595 -6.361 1.00 77.50 162 GLY A O 1
ATOM 1304 N N . LEU A 1 163 ? -16.970 -5.614 -5.250 1.00 75.94 163 LEU A N 1
ATOM 1305 C CA . LEU A 1 163 ? -17.511 -4.962 -4.052 1.00 75.94 163 LEU A CA 1
ATOM 1306 C C . LEU A 1 163 ? -18.050 -3.554 -4.336 1.00 75.94 163 LEU A C 1
ATOM 1308 O O . LEU A 1 163 ? -19.045 -3.143 -3.741 1.00 75.94 163 LEU A O 1
ATOM 1312 N N . LEU A 1 164 ? -17.387 -2.792 -5.211 1.00 73.56 164 LEU A N 1
ATOM 1313 C CA . LEU A 1 164 ? -17.839 -1.457 -5.592 1.00 73.56 164 LEU A CA 1
ATOM 1314 C C . LEU A 1 164 ? -19.151 -1.528 -6.381 1.00 73.56 164 LEU A C 1
ATOM 1316 O O . LEU A 1 164 ? -20.061 -0.756 -6.094 1.00 73.56 164 LEU A O 1
ATOM 1320 N N . ASP A 1 165 ? -19.252 -2.456 -7.330 1.00 78.38 165 ASP A N 1
ATOM 1321 C CA . ASP A 1 165 ? -20.451 -2.665 -8.142 1.00 78.38 165 ASP A CA 1
ATOM 1322 C C . ASP A 1 165 ? -21.650 -3.042 -7.256 1.00 78.38 165 ASP A C 1
ATOM 1324 O O . ASP A 1 165 ? -22.733 -2.468 -7.404 1.00 78.38 165 ASP A O 1
ATOM 1328 N N . ASP A 1 166 ? -21.437 -3.907 -6.259 1.00 80.12 166 ASP A N 1
ATOM 1329 C CA . ASP A 1 166 ? -22.453 -4.276 -5.268 1.00 80.12 166 ASP A CA 1
ATOM 1330 C C . ASP A 1 166 ? -22.897 -3.080 -4.407 1.00 80.12 166 ASP A C 1
ATOM 1332 O O . ASP A 1 166 ? -24.089 -2.896 -4.148 1.00 80.12 166 ASP A O 1
ATOM 1336 N N . LEU A 1 167 ? -21.955 -2.239 -3.966 1.00 75.44 167 LEU A N 1
ATOM 1337 C CA . LEU A 1 167 ? -22.249 -1.053 -3.152 1.00 75.44 167 LEU A CA 1
ATOM 1338 C C . LEU A 1 167 ? -22.977 0.034 -3.950 1.00 75.44 167 LEU A C 1
ATOM 1340 O O . LEU A 1 167 ? -23.922 0.640 -3.438 1.00 75.44 167 LEU A O 1
ATOM 1344 N N . VAL A 1 168 ? -22.583 0.250 -5.208 1.00 76.88 168 VAL A N 1
ATOM 1345 C CA . VAL A 1 168 ? -23.247 1.181 -6.131 1.00 76.88 168 VAL A CA 1
ATOM 1346 C C . VAL A 1 168 ? -24.666 0.707 -6.433 1.00 76.88 168 VAL A C 1
ATOM 1348 O O . VAL A 1 168 ? -25.593 1.516 -6.392 1.00 76.88 168 VAL A O 1
ATOM 1351 N N . ALA A 1 169 ? -24.866 -0.595 -6.658 1.00 78.12 169 ALA A N 1
ATOM 1352 C CA . ALA A 1 169 ? -26.195 -1.177 -6.844 1.00 78.12 169 ALA A CA 1
ATOM 1353 C C . ALA A 1 169 ? -27.110 -0.970 -5.621 1.00 78.12 169 ALA A C 1
ATOM 1355 O O . ALA A 1 169 ? -28.328 -0.872 -5.766 1.00 78.12 169 ALA A O 1
ATOM 1356 N N . GLN A 1 170 ? -26.528 -0.859 -4.423 1.00 82.44 170 GLN A N 1
ATOM 1357 C CA . GLN A 1 170 ? -27.236 -0.599 -3.166 1.00 82.44 170 GLN A CA 1
ATOM 1358 C C . GLN A 1 170 ? -27.378 0.897 -2.828 1.00 82.44 170 GLN A C 1
ATOM 1360 O O . GLN A 1 170 ? -28.010 1.231 -1.827 1.00 82.44 170 GLN A O 1
ATOM 1365 N N . GLY A 1 171 ? -26.817 1.803 -3.638 1.00 73.75 171 GLY A N 1
ATOM 1366 C CA . GLY A 1 171 ? -26.851 3.250 -3.396 1.00 73.75 171 GLY A CA 1
ATOM 1367 C C . GLY A 1 171 ? -25.983 3.719 -2.222 1.00 73.75 171 GLY A C 1
ATOM 1368 O O . GLY A 1 171 ? -26.216 4.805 -1.691 1.00 73.75 171 GLY A O 1
ATOM 1369 N N . ASN A 1 172 ? -25.005 2.912 -1.803 1.00 73.88 172 ASN A N 1
ATOM 1370 C CA . ASN A 1 172 ? -24.117 3.219 -0.685 1.00 73.88 172 ASN A CA 1
ATOM 1371 C C . ASN A 1 172 ? -22.827 3.908 -1.160 1.00 73.88 172 ASN A C 1
ATOM 1373 O O . ASN A 1 172 ? -22.248 3.535 -2.182 1.00 73.88 172 ASN A O 1
ATOM 1377 N N . ASP A 1 173 ? -22.327 4.865 -0.374 1.00 69.50 173 ASP A N 1
ATOM 1378 C CA . ASP A 1 173 ? -20.974 5.404 -0.550 1.00 69.50 173 ASP A CA 1
ATOM 1379 C C . ASP A 1 173 ? -19.912 4.342 -0.215 1.00 69.50 173 ASP A C 1
ATOM 1381 O O . ASP A 1 173 ? -20.092 3.513 0.682 1.00 69.50 173 ASP A O 1
ATOM 1385 N N . TYR A 1 174 ? -18.766 4.388 -0.901 1.00 67.31 174 TYR A N 1
ATOM 1386 C CA . TYR A 1 174 ? -17.671 3.444 -0.671 1.00 67.31 174 TYR A CA 1
ATOM 1387 C C . TYR A 1 174 ? -16.619 3.993 0.318 1.00 67.31 174 TYR A C 1
ATOM 1389 O O . TYR A 1 174 ? -16.255 5.174 0.264 1.00 67.31 174 TYR A O 1
ATOM 1397 N N . PRO A 1 175 ? -16.058 3.154 1.210 1.00 72.94 175 PRO A N 1
ATOM 1398 C CA . PRO A 1 175 ? -15.032 3.587 2.155 1.00 72.94 175 PRO A CA 1
ATOM 1399 C C . PRO A 1 175 ? -13.723 4.003 1.467 1.00 72.94 175 PRO A C 1
ATOM 1401 O O . PRO A 1 175 ? -13.175 3.268 0.645 1.00 72.94 175 PRO A O 1
ATOM 1404 N N . SER A 1 176 ? -13.128 5.125 1.888 1.00 70.94 176 SER A N 1
ATOM 1405 C CA . SER A 1 176 ? -11.808 5.568 1.398 1.00 70.94 176 SER A CA 1
ATOM 1406 C C . SER A 1 176 ? -10.676 4.573 1.701 1.00 70.94 176 SER A C 1
ATOM 1408 O O . SER A 1 176 ? -9.628 4.619 1.068 1.00 70.94 176 SER A O 1
ATOM 1410 N N . SER A 1 177 ? -10.869 3.667 2.666 1.00 70.62 177 SER A N 1
ATOM 1411 C CA . SER A 1 177 ? -9.918 2.604 3.028 1.00 70.62 177 SER A CA 1
ATOM 1412 C C . SER A 1 177 ? -9.765 1.523 1.962 1.00 70.62 177 SER A C 1
ATOM 1414 O O . SER A 1 177 ? -8.822 0.730 2.044 1.00 70.62 177 SER A O 1
ATOM 1416 N N . LEU A 1 178 ? -10.665 1.493 0.975 1.00 74.25 178 LEU A N 1
ATOM 1417 C CA . LEU A 1 178 ? -10.614 0.540 -0.121 1.00 74.25 178 LEU A CA 1
ATOM 1418 C C . LEU A 1 178 ? -9.562 0.898 -1.174 1.00 74.25 178 LEU A C 1
ATOM 1420 O O . LEU A 1 178 ? -9.108 -0.007 -1.862 1.00 74.25 178 LEU A O 1
ATOM 1424 N N . TYR A 1 179 ? -9.158 2.172 -1.284 1.00 71.88 179 TYR A N 1
ATOM 1425 C CA . TYR A 1 179 ? -8.156 2.642 -2.254 1.00 71.88 179 TYR A CA 1
ATOM 1426 C C . TYR A 1 179 ? -8.407 2.193 -3.697 1.00 71.88 179 TYR A C 1
ATOM 1428 O O . TYR A 1 179 ? -7.470 2.005 -4.468 1.00 71.88 179 TYR A O 1
ATOM 1436 N N . VAL A 1 180 ? -9.675 1.980 -4.062 1.00 68.88 180 VAL A N 1
ATOM 1437 C CA . VAL A 1 180 ? -10.025 1.307 -5.313 1.00 68.88 180 VAL A CA 1
ATOM 1438 C C . VAL A 1 180 ? -9.412 2.055 -6.493 1.00 68.88 180 VAL A C 1
ATOM 1440 O O . VAL A 1 180 ? -8.626 1.473 -7.231 1.00 68.88 180 VAL A O 1
ATOM 1443 N N . ARG A 1 181 ? -9.684 3.361 -6.622 1.00 70.25 181 ARG A N 1
ATOM 1444 C CA . ARG A 1 181 ? -9.208 4.197 -7.739 1.00 70.25 181 ARG A CA 1
ATOM 1445 C C . ARG A 1 181 ? -7.687 4.278 -7.798 1.00 70.25 181 ARG A C 1
ATOM 1447 O O . ARG A 1 181 ? -7.110 4.263 -8.880 1.00 70.25 181 ARG A O 1
ATOM 1454 N N . GLU A 1 182 ? -7.040 4.371 -6.647 1.00 74.19 182 GLU A N 1
ATOM 1455 C CA . GLU A 1 182 ? -5.593 4.482 -6.529 1.00 74.19 182 GLU A CA 1
ATOM 1456 C C . GLU A 1 182 ? -4.904 3.169 -6.891 1.00 74.19 182 GLU A C 1
ATOM 1458 O O . GLU A 1 182 ? -3.901 3.188 -7.607 1.00 74.19 182 GLU A O 1
ATOM 1463 N N . ILE A 1 183 ? -5.457 2.035 -6.450 1.00 72.19 183 ILE A N 1
ATOM 1464 C CA . ILE A 1 183 ? -4.991 0.703 -6.839 1.00 72.19 183 ILE A CA 1
ATOM 1465 C C . ILE A 1 183 ? -5.200 0.523 -8.344 1.00 72.19 183 ILE A C 1
ATOM 1467 O O . ILE A 1 183 ? -4.243 0.140 -9.008 1.00 72.19 183 ILE A O 1
ATOM 1471 N N . MET A 1 184 ? -6.357 0.910 -8.905 1.00 66.06 184 MET A N 1
ATOM 1472 C CA . MET A 1 184 ? -6.595 0.876 -10.359 1.00 66.06 184 MET A CA 1
ATOM 1473 C C . MET A 1 184 ? -5.559 1.693 -11.141 1.00 66.06 184 MET A C 1
ATOM 1475 O O . MET A 1 184 ? -4.997 1.221 -12.122 1.00 66.06 184 MET A O 1
ATOM 1479 N N . ALA A 1 185 ? -5.287 2.926 -10.706 1.00 64.44 185 ALA A N 1
ATOM 1480 C CA . ALA A 1 185 ? -4.324 3.808 -11.365 1.00 64.44 185 ALA A CA 1
ATOM 1481 C C . ALA A 1 185 ? -2.871 3.329 -11.205 1.00 64.44 185 ALA A C 1
ATOM 1483 O O . ALA A 1 185 ? -1.977 3.773 -11.928 1.00 64.44 185 ALA A O 1
ATOM 1484 N N . THR A 1 186 ? -2.618 2.452 -10.230 1.00 66.06 186 THR A N 1
ATOM 1485 C CA . THR A 1 186 ? -1.280 1.956 -9.899 1.00 66.06 186 THR A CA 1
ATOM 1486 C C . THR A 1 186 ? -0.995 0.575 -10.462 1.00 66.06 186 THR A C 1
ATOM 1488 O O . THR A 1 186 ? 0.158 0.297 -10.799 1.00 66.06 186 THR A O 1
ATOM 1491 N N . SER A 1 187 ? -2.022 -0.254 -10.640 1.00 59.19 187 SER A N 1
ATOM 1492 C CA . SER A 1 187 ? -1.934 -1.509 -11.374 1.00 59.19 187 SER A CA 1
ATOM 1493 C C . SER A 1 187 ? -1.640 -1.221 -12.845 1.00 59.19 187 SER A C 1
ATOM 1495 O O . SER A 1 187 ? -2.430 -0.590 -13.542 1.00 59.19 187 SER A O 1
ATOM 1497 N N . LEU A 1 188 ? -0.474 -1.663 -13.307 1.00 50.88 188 LEU A N 1
ATOM 1498 C CA . LEU A 1 188 ? -0.027 -1.530 -14.692 1.00 50.88 188 LEU A CA 1
ATOM 1499 C C . LEU A 1 188 ? -0.851 -2.452 -15.606 1.00 50.88 188 LEU A C 1
ATOM 1501 O O . LEU A 1 188 ? -0.557 -3.641 -15.709 1.00 50.88 188 LEU A O 1
ATOM 1505 N N . VAL A 1 189 ? -1.872 -1.921 -16.273 1.00 41.91 189 VAL A N 1
ATOM 1506 C CA . VAL A 1 189 ? -2.366 -2.514 -17.530 1.00 41.91 189 VAL A CA 1
ATOM 1507 C C . VAL A 1 189 ? -1.481 -2.035 -18.680 1.00 41.91 189 VAL A C 1
ATOM 1509 O O . VAL A 1 189 ? -1.168 -0.822 -18.725 1.00 41.91 189 VAL A O 1
#

Sequence (189 aa):
MIAEYICTVILPLLKGFFRAFQTSHLPWHCNDFESVAHQTQSLVNNDCLQEVGQIINTVIQSLEPQHYYAKKFLSKYQHRGSPLSSNGIILDITTMMRNMLARAIIASNHNDDSVTSMTFKEIWEILVKSKANIHIAVTDYVTKALRKIYVMSLQYFTELTGLLDDLVAQGNDYPSSLYVREIMATSLV